Protein AF-0000000085401058 (afdb_homodimer)

pLDDT: mean 74.63, std 26.68, range [17.38, 98.0]

Secondary structure (DSSP, 8-state):
-----------TTS---B---B--BSSS--SPP-EEEEEE--S-TTS-EEPPHHHHHHHHSSS--SEEEEEETTEEEEEEEEEEEE-TT--EEE-TTHHHHHHHTT--TT-EEEEEEEETTEEEEEEE-TTSBB-------------/-----------TTS---B---B--BSSS--SPP-EEEEEE--S-TTS-EEPPHHHHHHHHSSS--SEEEEEETTT---EEEEEEEE-TT--EEE-TTHHHHHHHTT--TT-EEEEEEEETTEEEEEEE-TTSBB-------------

InterPro domains:
  IPR003340 B3 DNA binding domain [PF02362] (49-130)
  IPR003340 B3 DNA binding domain [PS50863] (34-131)
  IPR003340 B3 DNA binding domain [cd10017] (35-129)
  IPR015300 DNA-binding pseudobarrel domain superfamily [G3DSA:2.40.330.10] (33-133)
  IPR015300 DNA-binding pseudobarrel domain superfamily [SSF101936] (47-137)
  IPR050655 Plant B3 domain-containing [PTHR31920] (45-140)

Organism: Lolium multiflorum (NCBI:txid4521)

Sequence (294 aa):
MWSRGPPWPWPPHARRRLRAVVFIVGHGGGGAVQFEFVLVLKGDPRGIQRLPDTFADFVAGDDRPGTMHLWEAACGYYRWIVDVIYDPRGKMYLHIGWEKFARHHRLQAGFVLLFSYFGDRDMSVKVFDKTRCRRNYHGDSAEDDDDMWSRGPPWPWPPHARRRLRAVVFIVGHGGGGAVQFEFVLVLKGDPRGIQRLPDTFADFVAGDDRPGTMHLWEAACGYYRWIVDVIYDPRGKMYLHIGWEKFARHHRLQAGFVLLFSYFGDRDMSVKVFDKTRCRRNYHGDSAEDDDD

Foldseek 3Di:
DPPPDDPPPDDPPPCPVPPQPQLVPVDPLSARQPDKDKDQAADDQLDKGWDDPVVLVVQPPVHRDQWAWEDASQCNPDIWIWGWDADPVSIIITDPRSNVVCVVVVPDHGKMWMWTDRDPRYIYIWIQDNVRDTDNPPPPPPPPPPD/DPPPDDDPPPDPPPCPVPPQPQLVPVDPLSARQPDKDKDAAADDQLDKGWDDPVVLVVQPPVNRDQWAWEAASQPSPDIWIWGWDADPVSIIITDPRSNVVCVVVVDDHGKMWMWTDSDPRYIYIWIQDNVRDTDNPPPPPPPPPPD

Solvent-accessible surface area (backbone atoms only — not comparable to full-atom values): 16250 Å² total; per-residue (Å²): 130,82,76,88,67,74,73,64,76,52,73,80,77,63,68,41,43,69,24,60,38,37,34,32,39,45,54,89,64,43,46,61,75,72,44,44,35,52,47,70,34,72,66,63,49,53,48,78,42,78,52,44,60,69,57,38,59,64,57,28,69,96,61,63,64,59,50,34,38,38,24,39,64,82,48,72,57,50,59,39,65,22,31,35,48,64,47,98,87,60,47,31,27,44,41,61,44,40,37,59,52,25,56,74,64,64,54,46,57,60,20,38,33,39,39,37,30,34,54,93,50,30,30,33,36,44,49,19,40,82,71,27,34,53,62,73,69,62,80,66,61,81,70,68,73,74,117,132,84,76,86,67,75,74,63,75,53,70,81,77,62,66,44,42,70,24,58,39,37,35,30,39,44,54,90,63,43,45,60,73,73,45,46,36,51,47,72,32,84,56,65,49,54,50,75,41,77,51,44,61,70,56,37,61,64,55,28,70,96,61,63,64,58,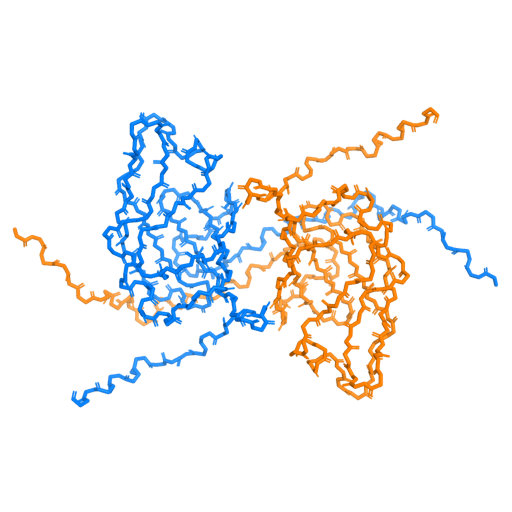52,35,38,39,23,41,63,82,63,61,50,53,56,38,66,22,31,36,49,65,47,97,86,59,47,30,29,43,41,59,44,40,37,59,51,24,57,74,64,63,55,46,57,58,21,38,34,40,40,38,29,33,53,93,48,31,30,33,37,44,46,19,40,82,72,28,34,54,62,74,69,63,79,66,62,81,70,70,74,72,116

Nearest PDB structures (foldseek):
  1yel-assembly1_A  TM=8.376E-01  e=4.084E-06  Arabidopsis thaliana
  4ldx-assembly1_B  TM=7.408E-01  e=4.278E-04  Arabidopsis thaliana
  5z00-assembly1_M  TM=7.282E-01  e=3.569E-04  Arabidopsis thaliana
  6fas-assembly2_B  TM=7.425E-01  e=6.936E-04  Arabidopsis thaliana
  6j9c-assembly1_A  TM=5.861E-01  e=1.811E-02  Arabidopsis thaliana

Structure (mmCIF, N/CA/C/O backbone):
data_AF-0000000085401058-model_v1
#
loop_
_entity.id
_entity.type
_entity.pdbx_description
1 polymer 'TF-B3 domain-containing protein'
#
loop_
_atom_site.group_PDB
_atom_site.id
_atom_site.type_symbol
_atom_site.label_atom_id
_atom_site.label_alt_id
_atom_site.label_comp_id
_atom_site.label_asym_id
_atom_site.label_entity_id
_atom_site.label_seq_id
_atom_site.pdbx_PDB_ins_code
_atom_site.Cartn_x
_atom_site.Cartn_y
_atom_site.Cartn_z
_atom_site.occupancy
_atom_site.B_iso_or_equiv
_atom_site.auth_seq_id
_atom_site.auth_comp_id
_atom_site.auth_asym_id
_atom_site.auth_atom_id
_atom_site.pdbx_PDB_model_num
ATOM 1 N N . MET A 1 1 ? -12.812 -24.922 -26.422 1 17.38 1 MET A N 1
ATOM 2 C CA . MET A 1 1 ? -12.531 -23.594 -26.953 1 17.38 1 MET A CA 1
ATOM 3 C C . MET A 1 1 ? -12.906 -22.516 -25.922 1 17.38 1 MET A C 1
ATOM 5 O O . MET A 1 1 ? -14.078 -22.172 -25.781 1 17.38 1 MET A O 1
ATOM 9 N N . TRP A 1 2 ? -12.516 -22.531 -24.703 1 23.22 2 TRP A N 1
ATOM 10 C CA . TRP A 1 2 ? -13.023 -21.891 -23.5 1 23.22 2 TRP A CA 1
ATOM 11 C C . TRP A 1 2 ? -12.961 -20.375 -23.625 1 23.22 2 TRP A C 1
ATOM 13 O O . TRP A 1 2 ? -11.906 -19.812 -23.922 1 23.22 2 TRP A O 1
ATOM 23 N N . SER A 1 3 ? -14.062 -19.75 -24.234 1 24.42 3 SER A N 1
ATOM 24 C CA . SER A 1 3 ? -14.25 -18.359 -24.594 1 24.42 3 SER A CA 1
ATOM 25 C C . SER A 1 3 ? -13.836 -17.438 -23.453 1 24.42 3 SER A C 1
ATOM 27 O O . SER A 1 3 ? -14.047 -17.766 -22.281 1 24.42 3 SER A O 1
ATOM 29 N N . ARG A 1 4 ? -12.742 -16.734 -23.578 1 34.59 4 ARG A N 1
ATOM 30 C CA . ARG A 1 4 ? -12.023 -15.625 -22.969 1 34.59 4 ARG A CA 1
ATOM 31 C C . ARG A 1 4 ? -12.984 -14.508 -22.578 1 34.59 4 ARG A C 1
ATOM 33 O O . ARG A 1 4 ? -13.25 -13.594 -23.375 1 34.59 4 ARG A O 1
ATOM 40 N N . GLY A 1 5 ? -14.344 -14.742 -22.125 1 29.69 5 GLY A N 1
ATOM 41 C CA . GLY A 1 5 ? -15.594 -14.008 -21.984 1 29.69 5 GLY A CA 1
ATOM 42 C C . GLY A 1 5 ? -15.445 -12.719 -21.203 1 29.69 5 GLY A C 1
ATOM 43 O O . GLY A 1 5 ? -14.414 -12.477 -20.578 1 29.69 5 GLY A O 1
ATOM 44 N N . PRO A 1 6 ? -16.422 -11.664 -21.516 1 34.66 6 PRO A N 1
ATOM 45 C CA . PRO A 1 6 ? -16.656 -10.398 -20.812 1 34.66 6 PRO A CA 1
ATOM 46 C C . PRO A 1 6 ? -16.594 -10.547 -19.297 1 34.66 6 PRO A C 1
ATOM 48 O O . PRO A 1 6 ? -16.766 -11.656 -18.766 1 34.66 6 PRO A O 1
ATOM 51 N N . PRO A 1 7 ? -16.031 -9.461 -18.656 1 39.12 7 PRO A N 1
ATOM 52 C CA . PRO A 1 7 ? -16.047 -9.445 -17.188 1 39.12 7 PRO A CA 1
ATOM 53 C C . PRO A 1 7 ? -17.375 -9.883 -16.594 1 39.12 7 PRO A C 1
ATOM 55 O O . PRO A 1 7 ? -18.438 -9.633 -17.188 1 39.12 7 PRO A O 1
ATOM 58 N N . TRP A 1 8 ? -17.625 -11.07 -16.266 1 35.31 8 TRP A N 1
ATOM 59 C CA . TRP A 1 8 ? -18.859 -11.531 -15.625 1 35.31 8 TRP A CA 1
ATOM 60 C C . TRP A 1 8 ? -19.344 -10.516 -14.586 1 35.31 8 TRP A C 1
ATOM 62 O O . TRP A 1 8 ? -18.625 -10.219 -13.633 1 35.31 8 TRP A O 1
ATOM 72 N N . PRO A 1 9 ? -20.375 -9.688 -15.109 1 40.44 9 PRO A N 1
ATOM 73 C CA . PRO A 1 9 ? -20.953 -8.766 -14.133 1 40.44 9 PRO A CA 1
ATOM 74 C C . PRO A 1 9 ? -21.344 -9.469 -12.836 1 40.44 9 PRO A C 1
ATOM 76 O O . PRO A 1 9 ? -21.922 -10.555 -12.867 1 40.44 9 PRO A O 1
ATOM 79 N N . TRP A 1 10 ? -20.656 -9.461 -11.883 1 36.16 10 TRP A N 1
ATOM 80 C CA . TRP A 1 10 ? -21.141 -9.992 -10.617 1 36.16 10 TRP A CA 1
ATOM 81 C C . TRP A 1 10 ? -22.516 -9.445 -10.289 1 36.16 10 TRP A C 1
ATOM 83 O O . TRP A 1 10 ? -22.844 -8.305 -10.633 1 36.16 10 TRP A O 1
ATOM 93 N N . PRO A 1 11 ? -23.641 -10.297 -10.258 1 34.16 11 PRO A N 1
ATOM 94 C CA . PRO A 1 11 ? -25 -9.828 -9.977 1 34.16 11 PRO A CA 1
ATOM 95 C C . PRO A 1 11 ? -25.031 -8.625 -9.031 1 34.16 11 PRO A C 1
ATOM 97 O O . PRO A 1 11 ? -24.141 -8.492 -8.18 1 34.16 11 PRO A O 1
ATOM 100 N N . PRO A 1 12 ? -25.859 -7.508 -9.508 1 31.64 12 PRO A N 1
ATOM 101 C CA . PRO A 1 12 ? -26.062 -6.262 -8.773 1 31.64 12 PRO A CA 1
ATOM 102 C C . PRO A 1 12 ? -26.234 -6.488 -7.27 1 31.64 12 PRO A C 1
ATOM 104 O O . PRO A 1 12 ? -25.781 -5.664 -6.465 1 31.64 12 PRO A O 1
ATOM 107 N N . HIS A 1 13 ? -27.312 -7.262 -6.875 1 29.17 13 HIS A N 1
ATOM 108 C CA . HIS A 1 13 ? -27.875 -7.273 -5.531 1 29.17 13 HIS A CA 1
ATOM 109 C C . HIS A 1 13 ? -26.859 -7.754 -4.508 1 29.17 13 HIS A C 1
ATOM 111 O O . HIS A 1 13 ? -27.188 -7.98 -3.342 1 29.17 13 HIS A O 1
ATOM 117 N N . ALA A 1 14 ? -25.984 -8.625 -4.941 1 31.14 14 ALA A N 1
ATOM 118 C CA . ALA A 1 14 ? -25.203 -9.031 -3.779 1 31.14 14 ALA A CA 1
ATOM 119 C C . ALA A 1 14 ? -24.5 -7.84 -3.133 1 31.14 14 ALA A C 1
ATOM 121 O O . ALA A 1 14 ? -23.688 -7.168 -3.77 1 31.14 14 ALA A O 1
ATOM 122 N N . ARG A 1 15 ? -25.312 -7.066 -2.496 1 27.59 15 ARG A N 1
ATOM 123 C CA . ARG A 1 15 ? -24.984 -5.957 -1.607 1 27.59 15 ARG A CA 1
ATOM 124 C C . ARG A 1 15 ? -23.609 -6.145 -0.975 1 27.59 15 ARG A C 1
ATOM 126 O O . ARG A 1 15 ? -23.469 -6.871 0.012 1 27.59 15 ARG A O 1
ATOM 133 N N . ARG A 1 16 ? -22.75 -6.488 -1.865 1 29.92 16 ARG A N 1
ATOM 134 C CA . ARG A 1 16 ? -21.359 -6.668 -1.455 1 29.92 16 ARG A CA 1
ATOM 135 C C . ARG A 1 16 ? -20.906 -5.52 -0.561 1 29.92 16 ARG A C 1
ATOM 137 O O . ARG A 1 16 ? -20.75 -4.387 -1.021 1 29.92 16 ARG A O 1
ATOM 144 N N . ARG A 1 17 ? -21.672 -5.523 0.603 1 27.75 17 ARG A N 1
ATOM 145 C CA . ARG A 1 17 ? -21.281 -4.633 1.692 1 27.75 17 ARG A CA 1
ATOM 146 C C . ARG A 1 17 ? -19.781 -4.375 1.687 1 27.75 17 ARG A C 1
ATOM 148 O O . ARG A 1 17 ? -18.984 -5.312 1.587 1 27.75 17 ARG A O 1
ATOM 155 N N . LEU A 1 18 ? -19.531 -3.496 0.818 1 29.81 18 LEU A N 1
ATOM 156 C CA . LEU A 1 18 ? -18.219 -2.885 1.005 1 29.81 18 LEU A CA 1
ATOM 157 C C . LEU A 1 18 ? -17.766 -3.008 2.455 1 29.81 18 LEU A C 1
ATOM 159 O O . LEU A 1 18 ? -18.375 -2.422 3.354 1 29.81 18 LEU A O 1
ATOM 163 N N . ARG A 1 19 ? -17.766 -4.316 2.893 1 28.27 19 ARG A N 1
ATOM 164 C CA . ARG A 1 19 ? -17.312 -4.43 4.277 1 28.27 19 ARG A CA 1
ATOM 165 C C . ARG A 1 19 ? -16.094 -3.553 4.527 1 28.27 19 ARG A C 1
ATOM 167 O O . ARG A 1 19 ? -15.117 -3.598 3.766 1 28.27 19 ARG A O 1
ATOM 174 N N . ALA A 1 20 ? -16.328 -2.289 4.906 1 28.83 20 ALA A N 1
ATOM 175 C CA . ALA A 1 20 ? -15.367 -1.469 5.652 1 28.83 20 ALA A CA 1
ATOM 176 C C . ALA A 1 20 ? -14.367 -2.338 6.41 1 28.83 20 ALA A C 1
ATOM 178 O O . ALA A 1 20 ? -14.758 -3.295 7.086 1 28.83 20 ALA A O 1
ATOM 179 N N . VAL A 1 21 ? -13.375 -2.967 5.734 1 31.94 21 VAL A N 1
ATOM 180 C CA . VAL A 1 21 ? -12.344 -3.488 6.625 1 31.94 21 VAL A CA 1
ATOM 181 C C . VAL A 1 21 ? -12.305 -2.668 7.91 1 31.94 21 VAL A C 1
ATOM 183 O O . VAL A 1 21 ? -11.953 -1.485 7.891 1 31.94 21 VAL A O 1
ATOM 186 N N . VAL A 1 22 ? -13.32 -2.838 8.648 1 30.2 22 VAL A N 1
ATOM 187 C CA . VAL A 1 22 ? -13.234 -2.256 9.984 1 30.2 22 VAL A CA 1
ATOM 188 C C . VAL A 1 22 ? -11.938 -2.701 10.656 1 30.2 22 VAL A C 1
ATOM 190 O O . VAL A 1 22 ? -11.719 -3.898 10.859 1 30.2 22 VAL A O 1
ATOM 193 N N . PHE A 1 23 ? -10.805 -2.189 10.227 1 33.38 23 PHE A N 1
ATOM 194 C CA . PHE A 1 23 ? -9.781 -2.352 11.25 1 33.38 23 PHE A CA 1
ATOM 195 C C . PHE A 1 23 ? -10.383 -2.186 12.641 1 33.38 23 PHE A C 1
ATOM 197 O O . PHE A 1 23 ? -11 -1.162 12.938 1 33.38 23 PHE A O 1
ATOM 204 N N . ILE A 1 24 ? -11.016 -3.264 13.125 1 34.06 24 ILE A N 1
ATOM 205 C CA . ILE A 1 24 ? -11.234 -3.102 14.555 1 34.06 24 ILE A CA 1
ATOM 206 C C . ILE A 1 24 ? -9.922 -2.723 15.242 1 34.06 24 ILE A C 1
ATOM 208 O O . ILE A 1 24 ? -9.062 -3.578 15.461 1 34.06 24 ILE A O 1
ATOM 212 N N . VAL A 1 25 ? -9 -1.946 14.672 1 36.59 25 VAL A N 1
ATOM 213 C CA . VAL A 1 25 ? -8.008 -1.514 15.648 1 36.59 25 VAL A CA 1
ATOM 214 C C . VAL A 1 25 ? -8.695 -1.22 16.984 1 36.59 25 VAL A C 1
ATOM 216 O O . VAL A 1 25 ? -9.695 -0.502 17.031 1 36.59 25 VAL A O 1
ATOM 219 N N . GLY A 1 26 ? -8.719 -2.049 17.859 1 36.38 26 GLY A N 1
ATOM 220 C CA . GLY A 1 26 ? -9.109 -1.555 19.172 1 36.38 26 GLY A CA 1
ATOM 221 C C . GLY A 1 26 ? -9.047 -0.043 19.281 1 36.38 26 GLY A C 1
ATOM 222 O O . GLY A 1 26 ? -9.68 0.549 20.156 1 36.38 26 GLY A O 1
ATOM 223 N N . HIS A 1 27 ? -7.832 0.583 19.031 1 35.91 27 HIS A N 1
ATOM 224 C CA . HIS A 1 27 ? -7.832 2.006 19.344 1 35.91 27 HIS A CA 1
ATOM 225 C C . HIS A 1 27 ? -8.797 2.773 18.453 1 35.91 27 HIS A C 1
ATOM 227 O O . HIS A 1 27 ? -9.195 2.279 17.391 1 35.91 27 HIS A O 1
ATOM 233 N N . GLY A 1 28 ? -9.25 3.969 18.875 1 41.72 28 GLY A N 1
ATOM 234 C CA . GLY A 1 28 ? -10.047 5.051 18.312 1 41.72 28 GLY A CA 1
ATOM 235 C C . GLY A 1 28 ? -9.961 5.133 16.797 1 41.72 28 GLY A C 1
ATOM 236 O O . GLY A 1 28 ? -10.602 5.984 16.188 1 41.72 28 GLY A O 1
ATOM 237 N N . GLY A 1 29 ? -8.906 4.598 16.234 1 46.5 29 GLY A N 1
ATOM 238 C CA . GLY A 1 29 ? -8.828 4.871 14.805 1 46.5 29 GLY A CA 1
ATOM 239 C C . GLY A 1 29 ? -9.75 3.992 13.977 1 46.5 29 GLY A C 1
ATOM 240 O O . GLY A 1 29 ? -9.469 3.711 12.805 1 46.5 29 GLY A O 1
ATOM 241 N N . GLY A 1 30 ? -10.68 3.264 14.594 1 48.88 30 GLY A N 1
ATOM 242 C CA . GLY A 1 30 ? -11.648 2.35 14.023 1 48.88 30 GLY A CA 1
ATOM 243 C C . GLY A 1 30 ? -12.5 2.984 12.938 1 48.88 30 GLY A C 1
ATOM 244 O O . GLY A 1 30 ? -13.531 2.438 12.547 1 48.88 30 GLY A O 1
ATOM 245 N N . GLY A 1 31 ? -12.133 4.195 12.75 1 60.97 31 GLY A N 1
ATOM 246 C CA . GLY A 1 31 ? -13.047 4.762 11.766 1 60.97 31 GLY A CA 1
ATOM 247 C C . GLY A 1 31 ? -12.703 4.375 10.336 1 60.97 31 GLY A C 1
ATOM 248 O O . GLY A 1 31 ? -11.734 3.646 10.102 1 60.97 31 GLY A O 1
ATOM 249 N N . ALA A 1 32 ? -13.547 4.414 9.516 1 75.88 32 ALA A N 1
ATOM 250 C CA . ALA A 1 32 ? -13.391 4.223 8.078 1 75.88 32 ALA A CA 1
ATOM 251 C C . ALA A 1 32 ? -12.195 5.023 7.551 1 75.88 32 ALA A C 1
ATOM 253 O O . ALA A 1 32 ? -11.953 6.145 7.996 1 75.88 32 ALA A O 1
ATOM 254 N N . VAL A 1 33 ? -11.398 4.293 6.801 1 86.19 33 VAL A N 1
ATOM 255 C CA . VAL A 1 33 ? -10.297 4.977 6.133 1 86.19 33 VAL A CA 1
ATOM 256 C C . VAL A 1 33 ? -10.836 6.117 5.277 1 86.19 33 VAL A C 1
ATOM 258 O O . VAL A 1 33 ? -11.727 5.91 4.445 1 86.19 33 VAL A O 1
ATOM 261 N N . GLN A 1 34 ? -10.383 7.293 5.527 1 90.12 34 GLN A N 1
ATOM 262 C CA . GLN A 1 34 ? -10.859 8.461 4.789 1 90.12 34 GLN A CA 1
ATOM 263 C C . GLN A 1 34 ? -9.93 8.781 3.617 1 90.12 34 GLN A C 1
ATOM 265 O O . GLN A 1 34 ? -10.359 9.391 2.633 1 90.12 34 GLN A O 1
ATOM 270 N N . PHE A 1 35 ? -8.703 8.398 3.723 1 92.25 35 PHE A N 1
ATOM 271 C CA . PHE A 1 35 ? -7.719 8.711 2.689 1 92.25 35 PHE A CA 1
ATOM 272 C C . PHE A 1 35 ? -6.547 7.734 2.75 1 92.25 35 PHE A C 1
ATOM 274 O O . PHE A 1 35 ? -6.133 7.32 3.834 1 92.25 35 PHE A O 1
ATOM 281 N N . GLU A 1 36 ? -5.992 7.332 1.61 1 95.94 36 GLU A N 1
ATOM 282 C CA . GLU A 1 36 ? -4.832 6.445 1.555 1 95.94 36 GLU A CA 1
ATOM 283 C C . GLU A 1 36 ? -3.809 6.938 0.538 1 95.94 36 GLU A C 1
ATOM 285 O O . GLU A 1 36 ? -4.172 7.398 -0.546 1 95.94 36 GLU A O 1
ATOM 290 N N . PHE A 1 37 ? -2.58 6.855 0.93 1 97.31 37 PHE A N 1
ATOM 291 C CA . PHE A 1 37 ? -1.491 7.184 0.017 1 97.31 37 PHE A CA 1
ATOM 292 C C . PHE A 1 37 ? -0.246 6.371 0.342 1 97.31 37 PHE A C 1
ATOM 294 O O . PHE A 1 37 ? -0.161 5.754 1.406 1 97.31 37 PHE A O 1
ATOM 301 N N . VAL A 1 38 ? 0.655 6.355 -0.592 1 98 38 VAL A N 1
ATOM 302 C CA . VAL A 1 38 ? 1.902 5.629 -0.382 1 98 38 VAL A CA 1
ATOM 303 C C . VAL A 1 38 ? 3.08 6.598 -0.429 1 98 38 VAL A C 1
ATOM 305 O O . VAL A 1 38 ? 3.012 7.637 -1.089 1 98 38 VAL A O 1
ATOM 308 N N . LEU A 1 39 ? 4.027 6.328 0.337 1 97.12 39 LEU A N 1
ATOM 309 C CA . LEU A 1 39 ? 5.328 6.988 0.299 1 97.12 39 LEU A CA 1
ATOM 310 C C . LEU A 1 39 ? 6.43 5.992 -0.036 1 97.12 39 LEU A C 1
ATOM 312 O O . LEU A 1 39 ? 6.555 4.953 0.618 1 97.12 39 LEU A O 1
ATOM 316 N N . VAL A 1 40 ? 7.121 6.223 -1.098 1 95.56 40 VAL A N 1
ATOM 317 C CA . VAL A 1 40 ? 8.32 5.457 -1.409 1 95.56 40 VAL A CA 1
ATOM 318 C C . VAL A 1 40 ? 9.547 6.172 -0.844 1 95.56 40 VAL A C 1
ATOM 320 O O . VAL A 1 40 ? 9.867 7.289 -1.25 1 95.56 40 VAL A O 1
ATOM 323 N N . LEU A 1 41 ? 10.164 5.629 0.06 1 96.06 41 LEU A N 1
ATOM 324 C CA . LEU A 1 41 ? 11.305 6.254 0.716 1 96.06 41 LEU A CA 1
ATOM 325 C C . LEU A 1 41 ? 12.523 6.262 -0.201 1 96.06 41 LEU A C 1
ATOM 327 O O . LEU A 1 41 ? 13.07 5.203 -0.523 1 96.06 41 LEU A O 1
ATOM 331 N N . LYS A 1 42 ? 12.656 7.586 -0.567 1 90.25 42 LYS A N 1
ATOM 332 C CA . LYS A 1 42 ? 13.836 7.824 -1.396 1 90.25 42 LYS A CA 1
ATOM 333 C C . LYS A 1 42 ? 14.914 8.57 -0.619 1 90.25 42 LYS A C 1
ATOM 335 O O . LYS A 1 42 ? 14.625 9.523 0.105 1 90.25 42 LYS A O 1
ATOM 340 N N . GLY A 1 43 ? 16.078 8 -0.403 1 92.12 43 GLY A N 1
ATOM 341 C CA . GLY A 1 43 ? 17.156 8.664 0.319 1 92.12 43 GLY A CA 1
ATOM 342 C C . GLY A 1 43 ? 17.25 8.234 1.771 1 92.12 43 GLY A C 1
ATOM 343 O O . GLY A 1 43 ? 17.297 7.043 2.068 1 92.12 43 GLY A O 1
ATOM 344 N N . ASP A 1 44 ? 17.266 9.391 2.654 1 94.56 44 ASP A N 1
ATOM 345 C CA . ASP A 1 44 ? 17.375 9.109 4.082 1 94.56 44 ASP A CA 1
ATOM 346 C C . ASP A 1 44 ? 16 8.859 4.699 1 94.56 44 ASP A C 1
ATOM 348 O O . ASP A 1 44 ? 15.195 9.781 4.832 1 94.56 44 ASP A O 1
ATOM 352 N N . PRO A 1 45 ? 15.68 7.656 5.164 1 95.56 45 PRO A N 1
ATOM 353 C CA . PRO A 1 45 ? 14.367 7.316 5.715 1 95.56 45 PRO A CA 1
ATOM 354 C C . PRO A 1 45 ? 14.055 8.07 7.008 1 95.56 45 PRO A C 1
ATOM 356 O O . PRO A 1 45 ? 12.891 8.148 7.418 1 95.56 45 PRO A O 1
ATOM 359 N N . ARG A 1 46 ? 15.023 8.57 7.664 1 94.81 46 ARG A N 1
ATOM 360 C CA . ARG A 1 46 ? 14.836 9.25 8.938 1 94.81 46 ARG A CA 1
ATOM 361 C C . ARG A 1 46 ? 14.734 10.758 8.75 1 94.81 46 ARG A C 1
ATOM 363 O O . ARG A 1 46 ? 14.438 11.492 9.688 1 94.81 46 ARG A O 1
ATOM 370 N N . GLY A 1 47 ? 14.969 11.148 7.523 1 93.75 47 GLY A N 1
ATOM 371 C CA . GLY A 1 47 ? 14.914 12.562 7.203 1 93.75 47 GLY A CA 1
ATOM 372 C C . GLY A 1 47 ? 13.5 13.055 6.922 1 93.75 47 GLY A C 1
ATOM 373 O O . GLY A 1 47 ? 12.531 12.328 7.156 1 93.75 47 GLY A O 1
ATOM 374 N N . ILE A 1 48 ? 13.438 14.305 6.477 1 90.69 48 ILE A N 1
ATOM 375 C CA . ILE A 1 48 ? 12.172 14.945 6.164 1 90.69 48 ILE A CA 1
ATOM 376 C C . ILE A 1 48 ? 11.5 14.234 4.996 1 90.69 48 ILE A C 1
ATOM 378 O O . ILE A 1 48 ? 12.133 13.992 3.961 1 90.69 48 ILE A O 1
ATOM 382 N N . GLN A 1 49 ? 10.266 13.844 5.188 1 96.56 49 GLN A N 1
ATOM 383 C CA . GLN A 1 49 ? 9.508 13.172 4.141 1 96.56 49 GLN A CA 1
ATOM 384 C C . GLN A 1 49 ? 8.352 14.047 3.658 1 96.56 49 GLN A C 1
ATOM 386 O O . GLN A 1 49 ? 7.523 14.484 4.457 1 96.56 49 GLN A O 1
ATOM 391 N N . ARG A 1 50 ? 8.289 14.273 2.365 1 96.12 50 ARG A N 1
ATOM 392 C CA . ARG A 1 50 ? 7.184 15.023 1.776 1 96.12 50 ARG A CA 1
ATOM 393 C C . ARG A 1 50 ? 5.953 14.141 1.59 1 96.12 50 ARG A C 1
ATOM 395 O O . ARG A 1 50 ? 6.066 13.008 1.11 1 96.12 50 ARG A O 1
ATOM 402 N N . LEU A 1 51 ? 4.809 14.648 2.031 1 97.12 51 LEU A N 1
ATOM 403 C CA . LEU A 1 51 ? 3.553 13.938 1.822 1 97.12 51 LEU A CA 1
ATOM 404 C C . LEU A 1 51 ? 2.879 14.398 0.531 1 97.12 51 LEU A C 1
ATOM 406 O O . LEU A 1 51 ? 3.225 15.445 -0.017 1 97.12 51 LEU A O 1
ATOM 410 N N . PRO A 1 52 ? 1.998 13.633 -0.032 1 97 52 PRO A N 1
ATOM 411 C CA . PRO A 1 52 ? 1.334 14.016 -1.28 1 97 52 PRO A CA 1
ATOM 412 C C . PRO A 1 52 ? 0.549 15.32 -1.155 1 97 52 PRO A C 1
ATOM 414 O O . PRO A 1 52 ? -0.082 15.57 -0.125 1 97 52 PRO A O 1
ATOM 417 N N . ASP A 1 53 ? 0.496 16.047 -2.236 1 95.81 53 ASP A N 1
ATOM 418 C CA . ASP A 1 53 ? -0.225 17.312 -2.248 1 95.81 53 ASP A CA 1
ATOM 419 C C . ASP A 1 53 ? -1.722 17.094 -2.041 1 95.81 53 ASP A C 1
ATOM 421 O O . ASP A 1 53 ? -2.377 17.875 -1.345 1 95.81 53 ASP A O 1
ATOM 425 N N . THR A 1 54 ? -2.232 16.094 -2.668 1 93.62 54 THR A N 1
ATOM 426 C CA . THR A 1 54 ? -3.66 15.812 -2.566 1 93.62 54 THR A CA 1
ATOM 427 C C . THR A 1 54 ? -4.055 15.539 -1.118 1 93.62 54 THR A C 1
ATOM 429 O O . THR A 1 54 ? -5.141 15.93 -0.683 1 93.62 54 THR A O 1
ATOM 432 N N . PHE A 1 55 ? -3.219 14.852 -0.406 1 94.75 55 PHE A N 1
ATOM 433 C CA . PHE A 1 55 ? -3.494 14.602 1.005 1 94.75 55 PHE A CA 1
ATOM 434 C C . PHE A 1 55 ? -3.396 15.898 1.81 1 94.75 55 PHE A C 1
ATOM 436 O O . PHE A 1 55 ? -4.234 16.156 2.674 1 94.75 55 PHE A O 1
ATOM 443 N N . ALA A 1 56 ? -2.336 16.625 1.515 1 94.94 56 ALA A N 1
ATOM 444 C CA . ALA A 1 56 ? -2.182 17.906 2.184 1 94.94 56 ALA A CA 1
ATOM 445 C C . ALA A 1 56 ? -3.424 18.781 1.999 1 94.94 56 ALA A C 1
ATOM 447 O O . ALA A 1 56 ? -3.9 19.406 2.949 1 94.94 56 ALA A O 1
ATOM 448 N N . ASP A 1 57 ? -3.953 18.797 0.783 1 92.38 57 ASP A N 1
ATOM 449 C CA . ASP A 1 57 ? -5.164 19.562 0.493 1 92.38 57 ASP A CA 1
ATOM 450 C C . ASP A 1 57 ? -6.363 19 1.254 1 92.38 57 ASP A C 1
ATOM 452 O O . ASP A 1 57 ? -7.207 19.75 1.74 1 92.38 57 ASP A O 1
ATOM 456 N N . PHE A 1 58 ? -6.395 17.734 1.334 1 91.56 58 PHE A N 1
ATOM 457 C CA . PHE A 1 58 ? -7.512 17.031 1.963 1 91.56 58 PHE A CA 1
ATOM 458 C C . PHE A 1 58 ? -7.613 17.391 3.439 1 91.56 58 PHE A C 1
ATOM 460 O O . PHE A 1 58 ? -8.711 17.625 3.953 1 91.56 58 PHE A O 1
ATOM 467 N N . VAL A 1 59 ? -6.516 17.484 4.137 1 92.38 59 VAL A N 1
ATOM 468 C CA . VAL A 1 59 ? -6.543 17.672 5.582 1 92.38 59 VAL A CA 1
ATOM 469 C C . VAL A 1 59 ? -6.492 19.156 5.922 1 92.38 59 VAL A C 1
ATOM 471 O O . VAL A 1 59 ? -6.68 19.547 7.078 1 92.38 59 VAL A O 1
ATOM 474 N N . ALA A 1 60 ? -6.062 20.031 5.008 1 83.81 60 ALA A N 1
ATOM 475 C CA . ALA A 1 60 ? -5.898 21.469 5.262 1 83.81 60 ALA A CA 1
ATOM 476 C C . ALA A 1 60 ? -7.223 22.094 5.672 1 83.81 60 ALA A C 1
ATOM 478 O O . ALA A 1 60 ? -7.246 23.031 6.488 1 83.81 60 ALA A O 1
ATOM 479 N N . GLY A 1 61 ? -8.414 21.438 5.398 1 71.19 61 GLY A N 1
ATOM 480 C CA . GLY A 1 61 ? -9.672 22.094 5.734 1 71.19 61 GLY A CA 1
ATOM 481 C C . GLY A 1 61 ? -9.484 23.5 6.25 1 71.19 61 GLY A C 1
ATOM 482 O O . GLY A 1 61 ? -8.711 24.281 5.676 1 71.19 61 GLY A O 1
ATOM 483 N N . ASP A 1 62 ? -10.195 23.922 7.23 1 67.75 62 ASP A N 1
ATOM 484 C CA . ASP A 1 62 ? -10.141 25.266 7.809 1 67.75 62 ASP A CA 1
ATOM 485 C C . ASP A 1 62 ? -8.914 25.422 8.703 1 67.75 62 ASP A C 1
ATOM 487 O O . ASP A 1 62 ? -8.391 26.531 8.859 1 67.75 62 ASP A O 1
ATOM 491 N N . ASP A 1 63 ? -8.383 24.312 9.25 1 80 63 ASP A N 1
ATOM 492 C CA . ASP A 1 63 ? -7.227 24.375 10.141 1 80 63 ASP A CA 1
ATOM 493 C C . ASP A 1 63 ? -6.234 23.25 9.828 1 80 63 ASP A C 1
ATOM 495 O O . ASP A 1 63 ? -6.473 22.094 10.164 1 80 63 ASP A O 1
ATOM 499 N N . ARG A 1 64 ? -5.105 23.703 9.227 1 86.25 64 ARG A N 1
ATOM 500 C CA . ARG A 1 64 ? -4.043 22.75 8.93 1 86.25 64 ARG A CA 1
ATOM 501 C C . ARG A 1 64 ? -3.527 22.094 10.195 1 86.25 64 ARG A C 1
ATOM 503 O O . ARG A 1 64 ? -3.238 22.766 11.188 1 86.25 64 ARG A O 1
ATOM 510 N N . PRO A 1 65 ? -3.475 20.797 10.133 1 91.06 65 PRO A N 1
ATOM 511 C CA . PRO A 1 65 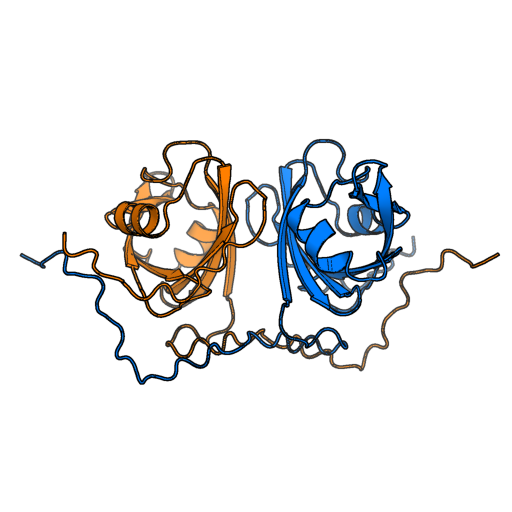? -2.945 20.141 11.328 1 91.06 65 PRO A CA 1
ATOM 512 C C . PRO A 1 65 ? -1.459 20.422 11.539 1 91.06 65 PRO A C 1
ATOM 514 O O . PRO A 1 65 ? -0.703 20.547 10.578 1 91.06 65 PRO A O 1
ATOM 517 N N . GLY A 1 66 ? -1.025 20.516 12.852 1 93.38 66 GLY A N 1
ATOM 518 C CA . GLY A 1 66 ? 0.374 20.688 13.211 1 93.38 66 GLY A CA 1
ATOM 519 C C . GLY A 1 66 ? 1.052 19.391 13.609 1 93.38 66 GLY A C 1
ATOM 520 O O . GLY A 1 66 ? 2.273 19.344 13.773 1 93.38 66 GLY A O 1
ATOM 521 N N . THR A 1 67 ? 0.21 18.422 13.859 1 94.5 67 THR A N 1
ATOM 522 C CA . THR A 1 67 ? 0.729 17.109 14.258 1 94.5 67 THR A CA 1
ATOM 523 C C . THR A 1 67 ? -0.11 15.992 13.656 1 94.5 67 THR A C 1
ATOM 525 O O . THR A 1 67 ? -1.27 16.203 13.297 1 94.5 67 THR A O 1
ATOM 528 N N . MET A 1 68 ? 0.513 14.875 13.477 1 93.44 68 MET A N 1
ATOM 529 C CA . MET A 1 68 ? -0.143 13.617 13.117 1 93.44 68 MET A CA 1
ATOM 530 C C . MET A 1 68 ? 0.223 12.516 14.109 1 93.44 68 MET A C 1
ATOM 532 O O . MET A 1 68 ? 1.343 12.484 14.625 1 93.44 68 MET A O 1
ATOM 536 N N . HIS A 1 69 ? -0.754 11.68 14.32 1 91.81 69 HIS A N 1
ATOM 537 C CA . HIS A 1 69 ? -0.531 10.461 15.102 1 91.81 69 HIS A CA 1
ATOM 538 C C . HIS A 1 69 ? -0.36 9.25 14.195 1 91.81 69 HIS A C 1
ATOM 540 O O . HIS A 1 69 ? -1.264 8.914 13.422 1 91.81 69 HIS A O 1
ATOM 546 N N . LEU A 1 70 ? 0.848 8.641 14.32 1 91.94 70 LEU A N 1
ATOM 547 C CA . LEU A 1 70 ? 1.122 7.465 13.492 1 91.94 70 LEU A CA 1
ATOM 548 C C . LEU A 1 70 ? 1.114 6.195 14.336 1 91.94 70 LEU A C 1
ATOM 550 O O . LEU A 1 70 ? 1.593 6.195 15.477 1 91.94 70 LEU A O 1
ATOM 554 N N . TRP A 1 71 ? 0.555 5.164 13.758 1 85.56 71 TRP A N 1
ATOM 555 C CA . TRP A 1 71 ? 0.686 3.857 14.398 1 85.56 71 TRP A CA 1
ATOM 556 C C . TRP A 1 71 ? 0.832 2.754 13.352 1 85.56 71 TRP A C 1
ATOM 558 O O . TRP A 1 71 ? 0.411 2.916 12.203 1 85.56 71 TRP A O 1
ATOM 568 N N . GLU A 1 72 ? 1.58 1.761 13.742 1 82.31 72 GLU A N 1
ATOM 569 C CA . GLU A 1 72 ? 1.792 0.64 12.836 1 82.31 72 GLU A CA 1
ATOM 570 C C . GLU A 1 72 ? 0.536 -0.217 12.711 1 82.31 72 GLU A C 1
ATOM 572 O O . GLU A 1 72 ? -0.035 -0.64 13.719 1 82.31 72 GLU A O 1
ATOM 577 N N . ALA A 1 73 ? 0.197 -0.506 11.523 1 76.12 73 ALA A N 1
ATOM 578 C CA . ALA A 1 73 ? -1.066 -1.178 11.234 1 76.12 73 ALA A CA 1
ATOM 579 C C . ALA A 1 73 ? -1.111 -2.562 11.875 1 76.12 73 ALA A C 1
ATOM 581 O O . ALA A 1 73 ? -2.188 -3.061 12.211 1 76.12 73 ALA A O 1
ATOM 582 N N . ALA A 1 74 ? 0.106 -3.137 12.008 1 65.69 74 ALA A N 1
ATOM 583 C CA . ALA A 1 74 ? 0.112 -4.492 12.555 1 65.69 74 ALA A CA 1
ATOM 584 C C . ALA A 1 74 ? 0.063 -4.469 14.078 1 65.69 74 ALA A C 1
ATOM 586 O O . ALA A 1 74 ? -0.359 -5.441 14.711 1 65.69 74 ALA A O 1
ATOM 587 N N . CYS A 1 75 ? 0.654 -3.412 14.648 1 62.44 75 CYS A N 1
ATOM 588 C CA . CYS A 1 75 ? 0.758 -3.359 16.109 1 62.44 75 CYS A CA 1
ATOM 589 C C . CYS A 1 75 ? 0.189 -2.053 16.641 1 62.44 75 CYS A C 1
ATOM 591 O O . CYS A 1 75 ? 0.634 -0.971 16.266 1 62.44 75 CYS A O 1
ATOM 593 N N . GLY A 1 76 ? -1.021 -1.884 16.594 1 58.19 76 GLY A N 1
ATOM 594 C CA . GLY A 1 76 ? -1.717 -0.673 17 1 58.19 76 GLY A CA 1
ATOM 595 C C . GLY A 1 76 ? -1.321 -0.192 18.375 1 58.19 76 GLY A C 1
ATOM 596 O O . GLY A 1 76 ? -1.844 0.813 18.875 1 58.19 76 GLY A O 1
ATOM 597 N N . TYR A 1 77 ? -0.314 -0.808 18.875 1 59.75 77 TYR A N 1
ATOM 598 C CA . TYR A 1 77 ? -0.047 -0.479 20.266 1 59.75 77 TYR A CA 1
ATOM 599 C C . TYR A 1 77 ? 0.738 0.822 20.391 1 59.75 77 TYR A C 1
ATOM 601 O O . TYR A 1 77 ? 0.466 1.646 21.266 1 59.75 77 TYR A O 1
ATOM 609 N N . TYR A 1 78 ? 1.649 1.024 19.5 1 73.69 78 TYR A N 1
ATOM 610 C CA . TYR A 1 78 ? 2.502 2.207 19.562 1 73.69 78 TYR A CA 1
ATOM 611 C C . TYR A 1 78 ? 1.978 3.311 18.656 1 73.69 78 TYR A C 1
ATOM 613 O O . TYR A 1 78 ? 1.525 3.043 17.547 1 73.69 78 TYR A O 1
ATOM 621 N N . ARG A 1 79 ? 1.943 4.457 19.312 1 83.56 79 ARG A N 1
ATOM 622 C CA . ARG A 1 79 ? 1.595 5.656 18.547 1 83.56 79 ARG A CA 1
ATOM 623 C C . ARG A 1 79 ? 2.715 6.688 18.609 1 83.56 79 ARG A C 1
ATOM 625 O O . ARG A 1 79 ? 3.318 6.895 19.672 1 83.56 79 ARG A O 1
ATOM 632 N N . TRP A 1 80 ? 2.98 7.176 17.531 1 90.38 80 TRP A N 1
ATOM 633 C CA . TRP A 1 80 ? 3.994 8.219 17.422 1 90.38 80 TRP A CA 1
ATOM 634 C C . TRP A 1 80 ? 3.361 9.562 17.062 1 90.38 80 TRP A C 1
ATOM 636 O O . TRP A 1 80 ? 2.541 9.641 16.141 1 90.38 80 TRP A O 1
ATOM 646 N N . ILE A 1 81 ? 3.682 10.555 17.844 1 92.19 81 ILE A N 1
ATOM 647 C CA . ILE A 1 81 ? 3.277 11.914 17.484 1 92.19 81 ILE A CA 1
ATOM 648 C C . ILE A 1 81 ? 4.328 12.539 16.578 1 92.19 81 ILE A C 1
ATOM 650 O O . ILE A 1 81 ? 5.496 12.664 16.953 1 92.19 81 ILE A O 1
ATOM 654 N N . VAL A 1 82 ? 3.922 12.891 15.438 1 96.12 82 VAL A N 1
ATOM 655 C CA . VAL A 1 82 ? 4.824 13.477 14.445 1 96.12 82 VAL A CA 1
ATOM 656 C C . VAL A 1 82 ? 4.355 14.875 14.078 1 96.12 82 VAL A C 1
ATOM 658 O O . VAL A 1 82 ? 3.203 15.07 13.688 1 96.12 82 VAL A O 1
ATOM 661 N N . ASP A 1 83 ? 5.242 15.789 14.25 1 95.5 83 ASP A N 1
ATOM 662 C CA . ASP A 1 83 ? 4.926 17.141 13.773 1 95.5 83 ASP A CA 1
ATOM 663 C C . ASP A 1 83 ? 4.898 17.188 12.25 1 95.5 83 ASP A C 1
ATOM 665 O O . ASP A 1 83 ? 5.715 16.547 11.586 1 95.5 83 ASP A O 1
ATOM 669 N N . VAL A 1 84 ? 3.949 17.922 11.734 1 95.81 84 VAL A N 1
ATOM 670 C CA . VAL A 1 84 ? 3.891 18.172 10.297 1 95.81 84 VAL A CA 1
ATOM 671 C C . VAL A 1 84 ? 4.043 19.672 10.023 1 95.81 84 VAL A C 1
ATOM 673 O O . VAL A 1 84 ? 3.494 20.5 10.758 1 95.81 84 VAL A O 1
ATOM 676 N N . ILE A 1 85 ? 4.809 19.969 9.094 1 95.19 85 ILE A N 1
ATOM 677 C CA . ILE A 1 85 ? 5.027 21.375 8.727 1 95.19 85 ILE A CA 1
ATOM 678 C C . ILE A 1 85 ? 4.66 21.578 7.262 1 95.19 85 ILE A C 1
ATOM 680 O O . ILE A 1 85 ? 4.57 20.625 6.492 1 95.19 85 ILE A O 1
ATOM 684 N N . TYR A 1 86 ? 4.441 22.812 6.953 1 94.06 86 TYR A N 1
ATOM 685 C CA . TYR A 1 86 ? 4.094 23.203 5.594 1 94.06 86 TYR A CA 1
ATOM 686 C C . TYR A 1 86 ? 5.09 24.234 5.055 1 94.06 86 TYR A C 1
ATOM 688 O O . TYR A 1 86 ? 5.527 25.125 5.781 1 94.06 86 TYR A O 1
ATOM 696 N N . ASP A 1 87 ? 5.457 24 3.865 1 93.81 87 ASP A N 1
ATOM 697 C CA . ASP A 1 87 ? 6.285 25.047 3.27 1 93.81 87 ASP A CA 1
ATOM 698 C C . ASP A 1 87 ? 5.43 26.172 2.701 1 93.81 87 ASP A C 1
ATOM 700 O O . ASP A 1 87 ? 4.199 26.109 2.75 1 93.81 87 ASP A O 1
ATOM 704 N N . PRO A 1 88 ? 6.039 27.203 2.248 1 93.81 88 PRO A N 1
ATOM 705 C CA . PRO A 1 88 ? 5.277 28.359 1.776 1 93.81 88 PRO A CA 1
ATOM 706 C C . PRO A 1 88 ? 4.324 28.016 0.633 1 93.81 88 PRO A C 1
ATOM 708 O O . PRO A 1 88 ? 3.348 28.734 0.401 1 93.81 88 PRO A O 1
ATOM 711 N N . ARG A 1 89 ? 4.609 26.969 -0.1 1 92.69 89 ARG A N 1
ATOM 712 C CA . ARG A 1 89 ? 3.77 26.578 -1.225 1 92.69 89 ARG A CA 1
ATOM 713 C C . ARG A 1 89 ? 2.668 25.625 -0.776 1 92.69 89 ARG A C 1
ATOM 715 O O . ARG A 1 89 ? 1.904 25.109 -1.601 1 92.69 89 ARG A O 1
ATOM 722 N N . GLY A 1 90 ? 2.646 25.328 0.493 1 90.5 90 GLY A N 1
ATOM 723 C CA . GLY A 1 90 ? 1.571 24.516 1.032 1 90.5 90 GLY A CA 1
ATOM 724 C C . GLY A 1 90 ? 1.889 23.031 1.024 1 90.5 90 GLY A C 1
ATOM 725 O O . GLY A 1 90 ? 1.02 22.203 1.304 1 90.5 90 GLY A O 1
ATOM 726 N N . LYS A 1 91 ? 3.15 22.75 0.703 1 94.81 91 LYS A N 1
ATOM 727 C CA . LYS A 1 91 ? 3.545 21.344 0.714 1 94.81 91 LYS A CA 1
ATOM 728 C C . LYS A 1 91 ? 3.76 20.844 2.141 1 94.81 91 LYS A C 1
ATOM 730 O O . LYS A 1 91 ? 4.316 21.547 2.977 1 94.81 91 LYS A O 1
ATOM 735 N N . MET A 1 92 ? 3.314 19.625 2.369 1 96.25 92 MET A N 1
ATOM 736 C CA . MET A 1 92 ? 3.293 19.062 3.715 1 96.25 92 MET A CA 1
ATOM 737 C C . MET A 1 92 ? 4.453 18.094 3.916 1 96.25 92 MET A C 1
ATOM 739 O O . MET A 1 92 ? 4.754 17.281 3.037 1 96.25 92 MET A O 1
ATOM 743 N N . TYR A 1 93 ? 5.117 18.141 5.098 1 96.81 93 TYR A N 1
ATOM 744 C CA . TYR A 1 93 ? 6.273 17.297 5.402 1 96.81 93 TYR A CA 1
ATOM 745 C C . TYR A 1 93 ? 6.164 16.703 6.801 1 96.81 93 TYR A C 1
ATOM 747 O O . TYR A 1 93 ? 5.715 17.375 7.734 1 96.81 93 TYR A O 1
ATOM 755 N N . LEU A 1 94 ? 6.562 15.43 6.875 1 96.81 94 LEU A N 1
ATOM 756 C CA . LEU A 1 94 ? 6.801 14.867 8.203 1 96.81 94 LEU A CA 1
ATOM 757 C C . LEU A 1 94 ? 8.078 15.445 8.812 1 96.81 94 LEU A C 1
ATOM 759 O O . LEU A 1 94 ? 9.109 15.523 8.141 1 96.81 94 LEU A O 1
ATOM 763 N N . HIS A 1 95 ? 8.008 15.836 10.016 1 94.62 95 HIS A N 1
ATOM 764 C CA . HIS A 1 95 ? 9.117 16.531 10.672 1 94.62 95 HIS A CA 1
ATOM 765 C C . HIS A 1 95 ? 9.445 15.883 12.016 1 94.62 95 HIS A C 1
ATOM 767 O O . HIS A 1 95 ? 9.773 14.695 12.078 1 94.62 95 HIS A O 1
ATOM 773 N N . ILE A 1 96 ? 9.383 16.656 13.102 1 92.5 96 ILE A N 1
ATOM 774 C CA . ILE A 1 96 ? 9.789 16.156 14.414 1 92.5 96 ILE A CA 1
ATOM 775 C C . ILE A 1 96 ? 8.93 14.961 14.797 1 92.5 96 ILE A C 1
ATOM 777 O O . ILE A 1 96 ? 7.703 15.008 14.695 1 92.5 96 ILE A O 1
ATOM 781 N N . GLY A 1 97 ? 9.578 13.883 15.258 1 94.88 97 GLY A N 1
ATOM 782 C CA . GLY A 1 97 ? 8.875 12.664 15.648 1 94.88 97 GLY A CA 1
ATOM 783 C C . GLY A 1 97 ? 8.977 11.562 14.609 1 94.88 97 GLY A C 1
ATOM 784 O O . GLY A 1 97 ? 8.906 10.383 14.945 1 94.88 97 GLY A O 1
ATOM 785 N N . TRP A 1 98 ? 9.141 11.938 13.383 1 95.94 98 TRP A N 1
ATOM 786 C CA . TRP A 1 98 ? 9.258 10.961 12.305 1 95.94 98 TRP A CA 1
ATOM 787 C C . TRP A 1 98 ? 10.508 10.109 12.484 1 95.94 98 TRP A C 1
ATOM 789 O O . TRP A 1 98 ? 10.469 8.891 12.266 1 95.94 98 TRP A O 1
ATOM 799 N N . GLU A 1 99 ? 11.508 10.75 12.891 1 96 99 GLU A N 1
ATOM 800 C CA . GLU A 1 99 ? 12.758 10.016 13.047 1 96 99 GLU A CA 1
ATOM 801 C C . GLU A 1 99 ? 12.594 8.859 14.031 1 96 99 GLU A C 1
ATOM 803 O O . GLU A 1 99 ? 13.141 7.777 13.828 1 96 99 GLU A O 1
ATOM 808 N N . LYS A 1 100 ? 11.875 9.07 15.102 1 92.19 100 LYS A N 1
ATOM 809 C CA . LYS A 1 100 ? 11.633 8.023 16.094 1 92.19 100 LYS A CA 1
ATOM 810 C C . LYS A 1 100 ? 10.836 6.875 15.484 1 92.19 100 LYS A C 1
ATOM 812 O O . LYS A 1 100 ? 11.133 5.703 15.734 1 92.19 100 LYS A O 1
ATOM 817 N N . PHE A 1 101 ? 9.875 7.254 14.742 1 92 101 PHE A N 1
ATOM 818 C CA . PHE A 1 101 ? 9.102 6.234 14.047 1 92 101 PHE A CA 1
ATOM 819 C C . PHE A 1 101 ? 9.984 5.43 13.102 1 92 101 PHE A C 1
ATOM 821 O O . PHE A 1 101 ? 9.961 4.199 13.125 1 92 101 PHE A O 1
ATOM 828 N N . ALA A 1 102 ? 10.703 6.168 12.328 1 95 102 ALA A N 1
ATO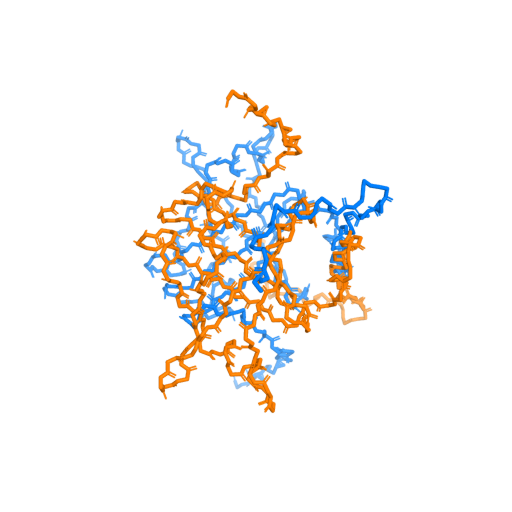M 829 C CA . ALA A 1 102 ? 11.555 5.547 11.312 1 95 102 ALA A CA 1
ATOM 830 C C . ALA A 1 102 ? 12.594 4.625 11.953 1 95 102 ALA A C 1
ATOM 832 O O . ALA A 1 102 ? 12.844 3.523 11.461 1 95 102 ALA A O 1
ATOM 833 N N . ARG A 1 103 ? 13.148 5.066 13 1 92.25 103 ARG A N 1
ATOM 834 C CA . ARG A 1 103 ? 14.156 4.277 13.711 1 92.25 103 ARG A CA 1
ATOM 835 C C . ARG A 1 103 ? 13.539 3.021 14.312 1 92.25 103 ARG A C 1
ATOM 837 O O . ARG A 1 103 ? 14.094 1.929 14.188 1 92.25 103 ARG A O 1
ATOM 844 N N . HIS A 1 104 ? 12.422 3.215 14.953 1 87.88 104 HIS A N 1
ATOM 845 C CA . HIS A 1 104 ? 11.758 2.098 15.609 1 87.88 104 HIS A CA 1
ATOM 846 C C . HIS A 1 104 ? 11.414 0.993 14.617 1 87.88 104 HIS A C 1
ATOM 848 O O . HIS A 1 104 ? 11.516 -0.193 14.938 1 87.88 104 HIS A O 1
ATOM 854 N N . HIS A 1 105 ? 11.062 1.434 13.477 1 90.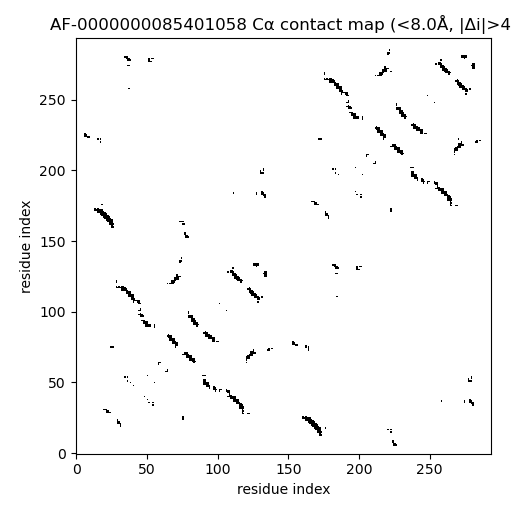19 105 HIS A N 1
ATOM 855 C CA . HIS A 1 105 ? 10.633 0.47 12.469 1 90.19 105 HIS A CA 1
ATOM 856 C C . HIS A 1 105 ? 11.773 0.12 11.523 1 90.19 105 HIS A C 1
ATOM 858 O O . HIS A 1 105 ? 11.555 -0.548 10.508 1 90.19 105 HIS A O 1
ATOM 864 N N . ARG A 1 106 ? 12.953 0.553 11.781 1 92.88 106 ARG A N 1
ATOM 865 C CA . ARG A 1 106 ? 14.141 0.27 10.984 1 92.88 106 ARG A CA 1
ATOM 866 C C . ARG A 1 106 ? 13.875 0.523 9.5 1 92.88 106 ARG A C 1
ATOM 868 O O . ARG A 1 106 ? 14.164 -0.33 8.664 1 92.88 106 ARG A O 1
ATOM 875 N N . LEU A 1 107 ? 13.32 1.645 9.242 1 95.31 107 LEU A N 1
ATOM 876 C CA . LEU A 1 107 ? 13.008 1.985 7.859 1 95.31 107 LEU A CA 1
ATOM 877 C C . LEU A 1 107 ? 14.281 2.162 7.043 1 95.31 107 LEU A C 1
ATOM 879 O O . LEU A 1 107 ? 15.281 2.668 7.547 1 95.31 107 LEU A O 1
ATOM 883 N N . GLN A 1 108 ? 14.227 1.72 5.797 1 96.69 108 GLN A N 1
ATOM 884 C CA . GLN A 1 108 ? 15.344 1.845 4.871 1 96.69 108 GLN A CA 1
ATOM 885 C C . GLN A 1 108 ? 14.891 2.43 3.535 1 96.69 108 GLN A C 1
ATOM 887 O O . GLN A 1 108 ? 13.711 2.357 3.191 1 96.69 108 GLN A O 1
ATOM 892 N N . ALA A 1 109 ? 15.898 3.041 2.879 1 96.38 109 ALA A N 1
ATOM 893 C CA . ALA A 1 109 ? 15.625 3.479 1.514 1 96.38 109 ALA A CA 1
ATOM 894 C C . ALA A 1 109 ? 15.078 2.33 0.668 1 96.38 109 ALA A C 1
ATOM 896 O O . ALA A 1 109 ? 15.57 1.202 0.752 1 96.38 109 ALA A O 1
ATOM 897 N N . GLY A 1 110 ? 14.094 2.674 -0.108 1 95.12 110 GLY A N 1
ATOM 898 C CA . GLY A 1 110 ? 13.492 1.662 -0.961 1 95.12 110 GLY A CA 1
ATOM 899 C C . GLY A 1 110 ? 12.219 1.073 -0.379 1 95.12 110 GLY A C 1
ATOM 900 O O . GLY A 1 110 ? 11.438 0.439 -1.093 1 95.12 110 GLY A O 1
ATOM 901 N N . PHE A 1 111 ? 12.039 1.209 0.928 1 97.06 111 PHE A N 1
ATOM 902 C CA . PHE A 1 111 ? 10.789 0.76 1.53 1 97.06 111 PHE A CA 1
ATOM 903 C C . PHE A 1 111 ? 9.609 1.548 0.978 1 97.06 111 PHE A C 1
ATOM 905 O O . PHE A 1 111 ? 9.766 2.686 0.531 1 97.06 111 PHE A O 1
ATOM 912 N N . VAL A 1 112 ? 8.5 0.93 0.91 1 97.44 112 VAL A N 1
ATOM 913 C CA . VAL A 1 112 ? 7.234 1.584 0.592 1 97.44 112 VAL A CA 1
ATOM 914 C C . VAL A 1 112 ? 6.34 1.612 1.83 1 97.44 112 VAL A C 1
ATOM 916 O O . VAL A 1 112 ? 6.168 0.593 2.502 1 97.44 112 VAL A O 1
ATOM 919 N N . LEU A 1 113 ? 5.82 2.777 2.158 1 97.44 113 LEU A N 1
ATOM 920 C CA . LEU A 1 113 ? 4.906 2.953 3.283 1 97.44 113 LEU A CA 1
ATOM 921 C C . LEU A 1 113 ? 3.494 3.258 2.797 1 97.44 113 LEU A C 1
ATOM 923 O O . LEU A 1 113 ? 3.303 4.109 1.926 1 97.44 113 LEU A O 1
A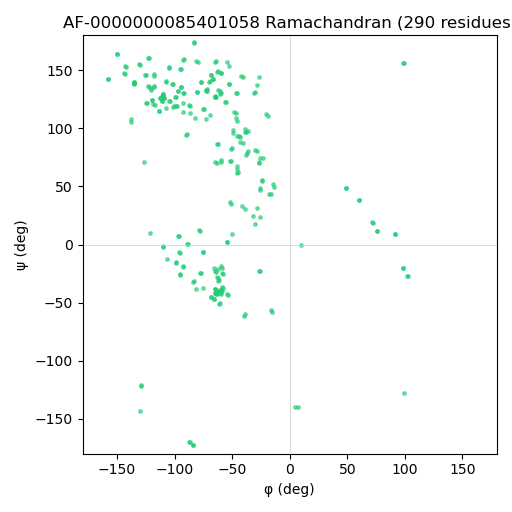TOM 927 N N . LEU A 1 114 ? 2.529 2.531 3.258 1 96.75 114 LEU A N 1
ATOM 928 C CA . LEU A 1 114 ? 1.125 2.865 3.049 1 96.75 114 LEU A CA 1
ATOM 929 C C . LEU A 1 114 ? 0.55 3.582 4.266 1 96.75 114 LEU A C 1
ATOM 931 O O . LEU A 1 114 ? 0.539 3.031 5.367 1 96.75 114 LEU A O 1
ATOM 935 N N . PHE A 1 115 ? 0.109 4.777 4.023 1 95.5 115 PHE A N 1
ATOM 936 C CA . PHE A 1 115 ? -0.575 5.551 5.055 1 95.5 115 PHE A CA 1
ATOM 937 C C . PHE A 1 115 ? -2.086 5.473 4.875 1 95.5 115 PHE A C 1
ATOM 939 O O . PHE A 1 115 ? -2.602 5.734 3.783 1 95.5 115 PHE A O 1
ATOM 946 N N . SER A 1 116 ? -2.775 5.109 5.891 1 92.69 116 SER A N 1
ATOM 947 C CA . SER A 1 116 ? -4.23 5.18 5.949 1 92.69 116 SER A CA 1
ATOM 948 C C . SER A 1 116 ? -4.695 6.199 6.984 1 92.69 116 SER A C 1
ATOM 950 O O . SER A 1 116 ? -4.414 6.051 8.18 1 92.69 116 SER A O 1
ATOM 952 N N . TYR A 1 117 ? -5.324 7.23 6.477 1 91.88 117 TYR A N 1
ATOM 953 C CA . TYR A 1 117 ? -5.816 8.312 7.324 1 91.88 117 TYR A CA 1
ATOM 954 C C . TYR A 1 117 ? -7.258 8.055 7.746 1 91.88 117 TYR A C 1
ATOM 956 O O . TYR A 1 117 ? -8.133 7.863 6.902 1 91.88 117 TYR A O 1
ATOM 964 N N . PHE A 1 118 ? -7.57 8.172 9.078 1 86.69 118 PHE A N 1
ATOM 965 C CA . PHE A 1 118 ? -8.875 7.809 9.617 1 86.69 118 PHE A CA 1
ATOM 966 C C . PHE A 1 118 ? -9.648 9.047 10.055 1 86.69 118 PHE A C 1
ATOM 968 O O . PHE A 1 118 ? -10.797 8.953 10.477 1 86.69 118 PHE A O 1
ATOM 975 N N . GLY A 1 119 ? -9 10.109 9.898 1 86.81 119 GLY A N 1
ATOM 976 C CA . GLY A 1 119 ? -9.578 11.328 10.445 1 86.81 119 GLY A CA 1
ATOM 977 C C . GLY A 1 119 ? -8.992 11.727 11.789 1 86.81 119 GLY A C 1
ATOM 978 O O . GLY A 1 119 ? -8.344 10.914 12.453 1 86.81 119 GLY A O 1
ATOM 979 N N . ASP A 1 120 ? -9.102 13.031 12.078 1 84.62 120 ASP A N 1
ATOM 980 C CA . ASP A 1 120 ? -8.664 13.562 13.367 1 84.62 120 ASP A CA 1
ATOM 981 C C . ASP A 1 120 ? -7.18 13.312 13.594 1 84.62 120 ASP A C 1
ATOM 983 O O . ASP A 1 120 ? -6.785 12.82 14.656 1 84.62 120 ASP A O 1
ATOM 987 N N . ARG A 1 121 ? -6.387 13.43 12.578 1 90.19 121 ARG A N 1
ATOM 988 C CA . ARG A 1 121 ? -4.926 13.406 12.578 1 90.19 121 ARG A CA 1
ATOM 989 C C . ARG A 1 121 ? -4.402 12 12.859 1 90.19 121 ARG A C 1
ATOM 991 O O . ARG A 1 121 ? -3.258 11.836 13.289 1 90.19 121 ARG A O 1
ATOM 998 N N . ASP A 1 122 ? -5.258 11 12.664 1 88.94 122 ASP A N 1
ATOM 999 C CA . ASP A 1 122 ? -4.91 9.617 12.969 1 88.94 122 ASP A CA 1
ATOM 1000 C C . ASP A 1 122 ? -4.625 8.828 11.688 1 88.94 122 ASP A C 1
ATOM 1002 O O . ASP A 1 122 ? -5.48 8.742 10.805 1 88.94 122 ASP A O 1
ATOM 1006 N N . MET A 1 123 ? -3.33 8.227 11.672 1 92.12 123 MET A N 1
ATOM 1007 C CA . MET A 1 123 ? -2.957 7.453 10.492 1 92.12 123 MET A CA 1
ATOM 1008 C C . MET A 1 123 ? -2.295 6.137 10.883 1 92.12 123 MET A C 1
ATOM 1010 O O . MET A 1 123 ? -1.482 6.102 11.805 1 92.12 123 MET A O 1
ATOM 1014 N N . SER A 1 124 ? -2.639 5.109 10.203 1 90.5 124 SER A N 1
ATOM 1015 C CA . SER A 1 124 ? -1.847 3.889 10.289 1 90.5 124 SER A CA 1
ATOM 1016 C C . SER A 1 124 ? -0.807 3.822 9.18 1 90.5 124 SER A C 1
ATOM 1018 O O . SER A 1 124 ? -0.991 4.418 8.117 1 90.5 124 SER A O 1
ATOM 1020 N N . VAL A 1 125 ? 0.247 3.141 9.523 1 93.38 125 VAL A N 1
ATOM 1021 C CA . VAL A 1 125 ? 1.302 2.951 8.531 1 93.38 125 VAL A CA 1
ATOM 1022 C C . VAL A 1 125 ? 1.583 1.46 8.359 1 93.38 125 VAL A C 1
ATOM 1024 O O . VAL A 1 125 ? 1.808 0.744 9.336 1 93.38 125 VAL A O 1
ATOM 1027 N N . LYS A 1 126 ? 1.437 0.979 7.152 1 92.75 126 LYS A N 1
ATOM 1028 C CA . LYS A 1 126 ? 1.979 -0.319 6.766 1 92.75 126 LYS A CA 1
ATOM 1029 C C . LYS A 1 126 ? 3.354 -0.17 6.117 1 92.75 126 LYS A C 1
ATOM 1031 O O . LYS A 1 126 ? 3.562 0.724 5.293 1 92.75 126 LYS A O 1
ATOM 1036 N N . VAL A 1 127 ? 4.234 -0.993 6.504 1 94.31 127 VAL A N 1
ATOM 1037 C CA . VAL A 1 127 ? 5.594 -0.935 5.98 1 94.31 127 VAL A CA 1
ATOM 1038 C C . VAL A 1 127 ? 5.844 -2.123 5.055 1 94.31 127 VAL A C 1
ATOM 1040 O O . VAL A 1 127 ? 5.645 -3.275 5.445 1 94.31 127 VAL A O 1
ATOM 1043 N N . PHE A 1 128 ? 6.277 -1.879 3.865 1 96.12 128 PHE A N 1
ATOM 1044 C CA . PHE A 1 128 ? 6.727 -2.869 2.895 1 96.12 128 PHE A CA 1
ATOM 1045 C C . PHE A 1 128 ? 8.227 -2.758 2.664 1 96.12 128 PHE A C 1
ATOM 1047 O O . PHE A 1 128 ? 8.727 -1.702 2.264 1 96.12 128 PHE A O 1
ATOM 1054 N N . ASP A 1 129 ? 8.891 -3.814 2.869 1 95.75 129 ASP A N 1
ATOM 1055 C CA . ASP A 1 129 ? 10.352 -3.762 2.826 1 95.75 129 ASP A CA 1
ATOM 1056 C C . ASP A 1 129 ? 10.859 -3.963 1.402 1 95.75 129 ASP A C 1
ATOM 1058 O O . ASP A 1 129 ? 10.094 -3.877 0.441 1 95.75 129 ASP A O 1
ATOM 1062 N N . LYS A 1 130 ? 12.094 -4.137 1.236 1 94.56 130 LYS A N 1
ATOM 1063 C CA . LYS A 1 130 ? 12.734 -4.203 -0.072 1 94.56 130 LYS A CA 1
ATOM 1064 C C . LYS A 1 130 ? 12.25 -5.414 -0.863 1 94.56 130 LYS A C 1
ATOM 1066 O O . LYS A 1 130 ? 12.383 -5.457 -2.088 1 94.56 130 LYS A O 1
ATOM 1071 N N . THR A 1 131 ? 11.758 -6.438 -0.154 1 92.81 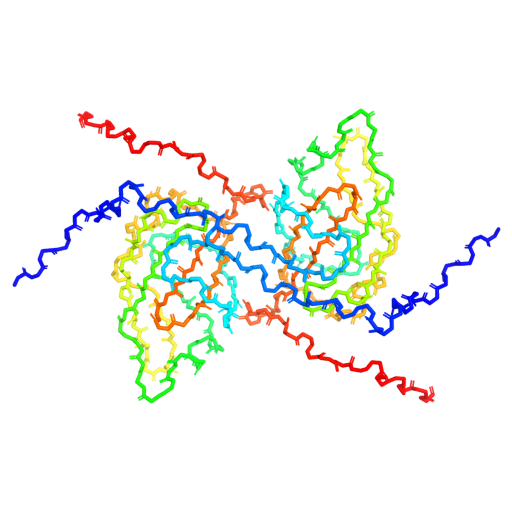131 THR A N 1
ATOM 1072 C CA . THR A 1 131 ? 11.164 -7.574 -0.851 1 92.81 131 THR A CA 1
ATOM 1073 C C . THR A 1 131 ? 9.781 -7.215 -1.393 1 92.81 131 THR A C 1
ATOM 1075 O O . THR A 1 131 ? 9.164 -8.016 -2.102 1 92.81 131 THR A O 1
ATOM 1078 N N . ARG A 1 132 ? 9.305 -6.043 -1.056 1 95.62 132 ARG A N 1
ATOM 1079 C CA . ARG A 1 132 ? 8.016 -5.52 -1.483 1 95.62 132 ARG A CA 1
ATOM 1080 C C . ARG A 1 132 ? 6.875 -6.176 -0.709 1 95.62 132 ARG A C 1
ATOM 1082 O O . ARG A 1 132 ? 5.707 -6.043 -1.08 1 95.62 132 ARG A O 1
ATOM 1089 N N . CYS A 1 133 ? 7.203 -6.879 0.323 1 96.38 133 CYS A N 1
ATOM 1090 C CA . CYS A 1 133 ? 6.188 -7.527 1.144 1 96.38 133 CYS A CA 1
ATOM 1091 C C . CYS A 1 133 ? 5.988 -6.781 2.457 1 96.38 133 CYS A C 1
ATOM 1093 O O . CYS A 1 133 ? 6.922 -6.164 2.975 1 96.38 133 CYS A O 1
ATOM 1095 N N . ARG A 1 134 ? 4.77 -6.926 2.941 1 93.81 134 ARG A N 1
ATOM 1096 C CA . ARG A 1 134 ? 4.434 -6.273 4.203 1 93.81 134 ARG A CA 1
ATOM 1097 C C . ARG A 1 134 ? 5.266 -6.836 5.352 1 93.81 134 ARG A C 1
ATOM 1099 O O . ARG A 1 134 ? 5.371 -8.055 5.508 1 93.81 134 ARG A O 1
ATOM 1106 N N . ARG A 1 135 ? 5.855 -5.957 5.996 1 88.56 135 ARG A N 1
ATOM 1107 C CA . ARG A 1 135 ? 6.566 -6.363 7.207 1 88.56 135 ARG A CA 1
ATOM 1108 C C . ARG A 1 135 ? 5.59 -6.648 8.344 1 88.56 135 ARG A C 1
ATOM 1110 O O . ARG A 1 135 ? 4.621 -5.91 8.539 1 88.56 135 ARG A O 1
ATOM 1117 N N . ASN A 1 136 ? 5.566 -7.957 8.812 1 70.31 136 ASN A N 1
ATOM 1118 C CA . ASN A 1 136 ? 4.777 -8.273 10 1 70.31 136 ASN A CA 1
ATOM 1119 C C . ASN A 1 136 ? 5.594 -8.117 11.273 1 70.31 136 ASN A C 1
ATOM 1121 O O . ASN A 1 136 ? 6.738 -8.57 11.344 1 70.31 136 ASN A O 1
ATOM 1125 N N . TYR A 1 137 ? 5.473 -7 11.805 1 54.81 137 TYR A N 1
ATOM 1126 C CA . TYR A 1 137 ? 6.211 -6.844 13.055 1 54.81 137 TYR A CA 1
ATOM 1127 C C . TYR A 1 137 ? 5.691 -7.797 14.117 1 54.81 137 TYR A C 1
ATOM 1129 O O . TYR A 1 137 ? 4.484 -7.855 14.375 1 54.81 137 TYR A O 1
ATOM 1137 N N . HIS A 1 138 ? 6.008 -9.086 13.852 1 47.19 138 HIS A N 1
ATOM 1138 C CA . HIS A 1 138 ? 5.66 -9.922 14.992 1 47.19 138 HIS A CA 1
ATOM 1139 C C . HIS A 1 138 ? 5.688 -9.117 16.297 1 47.19 138 HIS A C 1
ATOM 1141 O O . HIS A 1 138 ? 6.34 -8.078 16.359 1 47.19 138 HIS A O 1
ATOM 1147 N N . GLY A 1 139 ? 4.793 -9.43 17.172 1 42.16 139 GLY A N 1
ATOM 1148 C CA . GLY A 1 139 ? 4.797 -9.016 18.562 1 42.16 139 GLY A CA 1
ATOM 1149 C C . GLY A 1 139 ? 6.191 -8.766 19.109 1 42.16 139 GLY A C 1
ATOM 1150 O O . GLY A 1 139 ? 6.766 -9.625 19.781 1 42.16 139 GLY A O 1
ATOM 1151 N N . ASP A 1 140 ? 7.098 -8.359 18.391 1 37.47 140 ASP A N 1
ATOM 1152 C CA . ASP A 1 140 ? 8.219 -8.094 19.281 1 37.47 140 ASP A CA 1
ATOM 1153 C C . ASP A 1 140 ? 7.73 -7.504 20.609 1 37.47 140 ASP A C 1
ATOM 1155 O O . ASP A 1 140 ? 7.09 -6.449 20.625 1 37.47 140 ASP A O 1
ATOM 1159 N N . SER A 1 141 ? 7.227 -8.258 21.438 1 35.44 141 SER A N 1
ATOM 1160 C CA . SER A 1 141 ? 7.398 -7.809 22.828 1 35.44 141 SER A CA 1
ATOM 1161 C C . SER A 1 141 ? 8.562 -6.832 22.938 1 35.44 141 SER A C 1
ATOM 1163 O O . SER A 1 141 ? 9.578 -6.973 22.266 1 35.44 141 SER A O 1
ATOM 1165 N N . ALA A 1 142 ? 8.328 -5.551 23.234 1 35 142 ALA A N 1
ATOM 1166 C CA . ALA A 1 142 ? 9.383 -4.797 23.906 1 35 142 ALA A CA 1
ATOM 1167 C C . ALA A 1 142 ? 10.406 -5.734 24.547 1 35 142 ALA A C 1
ATOM 1169 O O . ALA A 1 142 ? 10.18 -6.262 25.641 1 35 142 ALA A O 1
ATOM 1170 N N . GLU A 1 143 ? 10.914 -6.781 24.047 1 32.47 143 GLU A N 1
ATOM 1171 C CA . GLU A 1 143 ? 12.102 -7.121 24.828 1 32.47 143 GLU A CA 1
ATOM 1172 C C . GLU A 1 143 ? 13.031 -5.922 24.969 1 32.47 143 GLU A C 1
ATOM 1174 O O . GLU A 1 143 ? 13.461 -5.34 23.969 1 32.47 143 GLU A O 1
ATOM 1179 N N . ASP A 1 144 ? 12.789 -4.988 25.922 1 31.08 144 ASP A N 1
ATOM 1180 C CA . ASP A 1 144 ? 13.75 -4.234 26.719 1 31.08 144 ASP A CA 1
ATOM 1181 C C . ASP A 1 144 ? 15.141 -4.852 26.625 1 31.08 144 ASP A C 1
ATOM 1183 O O . ASP A 1 144 ? 15.398 -5.918 27.188 1 31.08 144 ASP A O 1
ATOM 1187 N N . ASP A 1 145 ? 15.75 -5.133 25.641 1 29.2 145 ASP A N 1
ATOM 1188 C CA . ASP A 1 145 ? 17.156 -5.211 25.984 1 29.2 145 ASP A CA 1
ATOM 1189 C C . ASP A 1 145 ? 17.578 -4.016 26.844 1 29.2 145 ASP A C 1
ATOM 1191 O O . ASP A 1 145 ? 17.578 -2.877 26.375 1 29.2 145 ASP A O 1
ATOM 1195 N N . ASP A 1 146 ? 17.016 -3.959 28.031 1 27.83 146 ASP A N 1
ATOM 1196 C CA . ASP A 1 146 ? 17.734 -3.514 29.203 1 27.83 146 ASP A CA 1
ATOM 1197 C C . ASP A 1 146 ? 19.219 -3.881 29.125 1 27.83 146 ASP A C 1
ATOM 1199 O O . ASP A 1 146 ? 19.969 -3.719 30.094 1 27.83 146 ASP A O 1
ATOM 1203 N N . ASP A 1 147 ? 19.984 -4.109 27.969 1 25.58 147 ASP A N 1
ATOM 1204 C CA . ASP A 1 147 ? 21.297 -3.844 28.531 1 25.58 147 ASP A CA 1
ATOM 1205 C C . ASP A 1 147 ? 21.484 -2.354 28.812 1 25.58 147 ASP A C 1
ATOM 1207 O O . ASP A 1 147 ? 20.984 -1.508 28.078 1 25.58 147 ASP A O 1
ATOM 1211 N N . MET B 1 1 ? 8.297 22.922 29.641 1 17.5 1 MET B N 1
ATOM 1212 C CA . MET B 1 1 ? 9.406 22.078 29.188 1 17.5 1 MET B CA 1
ATOM 1213 C C . MET B 1 1 ? 8.914 20.703 28.75 1 17.5 1 MET B C 1
ATOM 1215 O O . MET B 1 1 ? 8.664 19.828 29.578 1 17.5 1 MET B O 1
ATOM 1219 N N . TRP B 1 2 ? 7.957 20.5 27.906 1 23.73 2 TRP B N 1
ATOM 1220 C CA . TRP B 1 2 ? 7.055 19.391 27.656 1 23.73 2 TRP B CA 1
ATOM 1221 C C . TRP B 1 2 ? 7.828 18.156 27.203 1 23.73 2 TRP B C 1
ATOM 1223 O O . TRP B 1 2 ? 8.602 18.234 26.234 1 23.73 2 TRP B O 1
ATOM 1233 N N . SER B 1 3 ? 8.328 17.312 28.219 1 24.3 3 SER B N 1
ATOM 1234 C CA . SER B 1 3 ? 9.195 16.141 28.109 1 24.3 3 SER B CA 1
ATOM 1235 C C . SER B 1 3 ? 8.734 15.219 26.984 1 24.3 3 SER B C 1
ATOM 1237 O O . SER B 1 3 ? 7.531 15.055 26.766 1 24.3 3 SER B O 1
ATOM 1239 N N . ARG B 1 4 ? 9.43 15.188 25.875 1 34.53 4 ARG B N 1
ATOM 1240 C CA . ARG B 1 4 ? 9.625 14.406 24.656 1 34.53 4 ARG B CA 1
ATOM 1241 C C . ARG B 1 4 ? 9.555 12.914 24.938 1 34.53 4 ARG B C 1
ATOM 1243 O O . ARG B 1 4 ? 10.586 12.273 25.172 1 34.53 4 ARG B O 1
ATOM 1250 N N . GLY B 1 5 ? 8.719 12.328 26.016 1 30.14 5 GLY B N 1
ATOM 1251 C CA . GLY B 1 5 ? 8.633 11.094 26.781 1 30.14 5 GLY B CA 1
ATOM 1252 C C . GLY B 1 5 ? 8.523 9.859 25.906 1 30.14 5 GLY B C 1
ATOM 1253 O O . GLY B 1 5 ? 8.32 9.961 24.703 1 30.14 5 GLY B O 1
ATOM 1254 N N . PRO B 1 6 ? 8.961 8.594 26.547 1 34.53 6 PRO B N 1
ATOM 1255 C CA . PRO B 1 6 ? 8.828 7.227 26.031 1 34.53 6 PRO B CA 1
ATOM 1256 C C . PRO B 1 6 ? 7.461 6.973 25.391 1 34.53 6 PRO B C 1
ATOM 1258 O O . PRO B 1 6 ? 6.5 7.691 25.688 1 34.53 6 PRO B O 1
ATOM 1261 N N . PRO B 1 7 ? 7.523 6.133 24.312 1 38.94 7 PRO B N 1
ATOM 1262 C CA . PRO B 1 7 ? 6.258 5.734 23.703 1 38.94 7 PRO B CA 1
ATOM 1263 C C . PRO B 1 7 ? 5.195 5.348 24.734 1 38.94 7 PRO B C 1
ATOM 1265 O O . PRO B 1 7 ? 5.531 4.828 25.797 1 38.94 7 PRO B O 1
ATOM 1268 N N . TRP B 1 8 ? 4.348 6.164 25.188 1 35.06 8 TRP B N 1
ATOM 1269 C CA . TRP B 1 8 ? 3.262 5.824 26.094 1 35.06 8 TRP B CA 1
ATOM 1270 C C . TRP B 1 8 ? 2.689 4.449 25.766 1 35.06 8 TRP B C 1
ATOM 1272 O O . TRP B 1 8 ? 2.188 4.223 24.672 1 35.06 8 TRP B O 1
ATOM 1282 N N . PRO B 1 9 ? 3.238 3.438 26.625 1 40.09 9 PRO B N 1
ATOM 1283 C CA . PRO B 1 9 ? 2.645 2.111 26.438 1 40.09 9 PRO B CA 1
ATOM 1284 C C . PRO B 1 9 ? 1.118 2.143 26.438 1 40.09 9 PRO B C 1
ATOM 1286 O O . PRO B 1 9 ? 0.509 2.805 27.281 1 40.09 9 PRO B O 1
ATOM 1289 N N . TRP B 1 10 ? 0.511 2.186 25.438 1 35.94 10 TRP B N 1
ATOM 1290 C CA . TRP B 1 10 ? -0.939 2.031 25.469 1 35.94 10 TRP B CA 1
ATOM 1291 C C . TRP B 1 10 ? -1.335 0.847 26.344 1 35.94 10 TRP B C 1
ATOM 1293 O O . TRP B 1 10 ? -0.633 -0.166 26.391 1 35.94 10 TRP B O 1
ATOM 1303 N N . PRO B 1 11 ? -2.039 1.041 27.562 1 33.88 11 PRO B N 1
ATOM 1304 C CA . PRO B 1 11 ? -2.422 -0.058 28.453 1 33.88 11 PRO B CA 1
ATOM 1305 C C . PRO B 1 11 ? -2.688 -1.36 27.703 1 33.88 11 PRO B C 1
ATOM 1307 O O . PRO B 1 11 ? -3.123 -1.333 26.547 1 33.88 11 PRO B O 1
ATOM 1310 N N . PRO B 1 12 ? -1.995 -2.537 28.281 1 31.77 12 PRO B N 1
ATOM 1311 C CA . PRO B 1 12 ? -2.123 -3.904 27.766 1 31.77 12 PRO B CA 1
ATOM 1312 C C . PRO B 1 12 ? -3.545 -4.238 27.328 1 31.77 12 PRO B C 1
ATOM 1314 O O . PRO B 1 12 ? -3.734 -4.98 26.359 1 31.77 12 PRO B O 1
ATOM 1317 N N . HIS B 1 13 ? -4.527 -4.16 28.297 1 29.23 13 HIS B N 1
ATOM 1318 C CA . HIS B 1 13 ? -5.836 -4.797 28.188 1 29.23 13 HIS B CA 1
ATOM 1319 C C . HIS B 1 13 ? -6.613 -4.25 27 1 29.23 13 HIS B C 1
ATOM 1321 O O . HIS B 1 13 ? -7.797 -4.555 26.828 1 29.23 13 HIS B O 1
ATOM 1327 N N . ALA B 1 14 ? -6.355 -3 26.7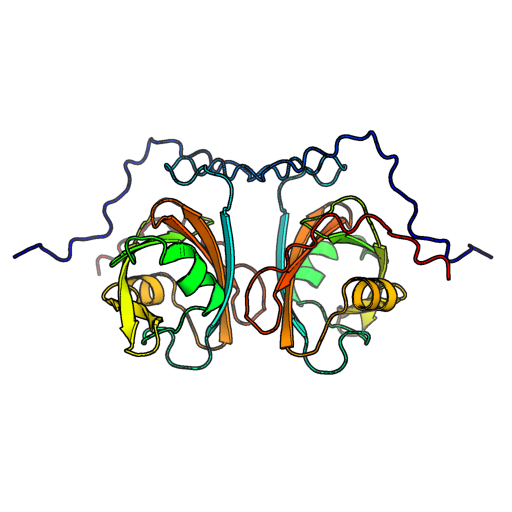03 1 31.42 14 ALA B N 1
ATOM 1328 C CA . ALA B 1 14 ? -7.297 -2.646 25.641 1 31.42 14 ALA B CA 1
ATOM 1329 C C . ALA B 1 14 ? -7.105 -3.539 24.422 1 31.42 14 ALA B C 1
ATOM 1331 O O . ALA B 1 14 ? -6.035 -3.549 23.812 1 31.42 14 ALA B O 1
ATOM 1332 N N . ARG B 1 15 ? -7.5 -4.75 24.594 1 27.88 15 ARG B N 1
ATOM 1333 C CA . ARG B 1 15 ? -7.66 -5.809 23.609 1 27.88 15 ARG B CA 1
ATOM 1334 C C . ARG B 1 15 ? -7.906 -5.223 22.219 1 27.88 15 ARG B C 1
ATOM 1336 O O . ARG B 1 15 ? -9.031 -4.859 21.891 1 27.88 15 ARG B O 1
ATOM 1343 N N . ARG B 1 16 ? -7.062 -4.324 21.969 1 30.3 16 ARG B N 1
ATOM 1344 C CA . ARG B 1 16 ? -7.098 -3.688 20.656 1 30.3 16 ARG B CA 1
ATOM 1345 C C . ARG B 1 16 ? -7.242 -4.727 19.547 1 30.3 16 ARG B C 1
ATOM 1347 O O . ARG B 1 16 ? -6.309 -5.484 19.266 1 30.3 16 ARG B O 1
ATOM 1354 N N . ARG B 1 17 ? -8.43 -5.41 19.703 1 27.86 17 ARG B N 1
ATOM 1355 C CA . ARG B 1 17 ? -8.852 -6.328 18.656 1 27.86 17 ARG B CA 1
ATOM 1356 C C . ARG B 1 17 ? -8.344 -5.871 17.297 1 27.86 17 ARG B C 1
ATOM 1358 O O . ARG B 1 17 ? -8.477 -4.695 16.938 1 27.86 17 ARG B O 1
ATOM 1365 N N . LEU B 1 18 ? -7.133 -6.242 17.156 1 29.81 18 LEU B N 1
ATOM 1366 C CA . LEU B 1 18 ? -6.676 -6.238 15.773 1 29.81 18 LEU B CA 1
ATOM 1367 C C . LEU B 1 18 ? -7.848 -6.379 14.805 1 29.81 18 LEU B C 1
ATOM 1369 O O . LEU B 1 18 ? -8.508 -7.422 14.773 1 29.81 18 LEU B O 1
ATOM 1373 N N . ARG B 1 19 ? -8.812 -5.41 15.016 1 28.42 19 ARG B N 1
ATOM 1374 C CA . ARG B 1 19 ? -9.953 -5.547 14.117 1 28.42 19 ARG B CA 1
ATOM 1375 C C . ARG B 1 19 ? -9.492 -5.785 12.68 1 28.42 19 ARG B C 1
ATOM 1377 O O . ARG B 1 19 ? -8.641 -5.059 12.172 1 28.42 19 ARG B O 1
ATOM 1384 N N . ALA B 1 20 ? -9.398 -7.062 12.312 1 29.02 20 ALA B N 1
ATOM 1385 C CA . ALA B 1 20 ? -9.461 -7.535 10.93 1 29.02 20 ALA B CA 1
ATOM 1386 C C . ALA B 1 20 ? -10.242 -6.562 10.047 1 29.02 20 ALA B C 1
ATOM 1388 O O . ALA B 1 20 ? -11.328 -6.117 10.422 1 29.02 20 ALA B O 1
ATOM 1389 N N . VAL B 1 21 ? -9.664 -5.391 9.672 1 32 21 VAL B N 1
ATOM 1390 C CA . VAL B 1 21 ? -10.406 -4.734 8.602 1 32 21 VAL B CA 1
ATOM 1391 C C . VAL B 1 21 ? -11.172 -5.781 7.789 1 32 21 VAL B C 1
ATOM 1393 O O . VAL B 1 21 ? -10.562 -6.621 7.125 1 32 21 VAL B O 1
ATOM 1396 N N . VAL B 1 22 ? -12.148 -6.289 8.414 1 30.44 22 VAL B N 1
ATOM 1397 C CA . VAL B 1 22 ? -13.031 -7.137 7.621 1 30.44 22 VAL B CA 1
ATOM 1398 C C . VAL B 1 22 ? -13.477 -6.391 6.363 1 30.44 22 VAL B C 1
ATOM 1400 O O . VAL B 1 22 ? -14.102 -5.336 6.453 1 30.44 22 VAL B O 1
ATOM 1403 N N . PHE B 1 23 ? -12.586 -6.199 5.398 1 33.72 23 PHE B N 1
ATOM 1404 C CA . PHE B 1 23 ? -13.266 -5.918 4.141 1 33.72 23 PHE B CA 1
ATOM 1405 C C . PHE B 1 23 ? -14.539 -6.746 4.016 1 33.72 23 PHE B C 1
ATOM 1407 O O . PHE B 1 23 ? -14.492 -7.977 4.09 1 33.72 23 PHE B O 1
ATOM 1414 N N . ILE B 1 24 ? -15.602 -6.277 4.707 1 34.16 24 ILE B N 1
ATOM 1415 C CA . ILE B 1 24 ? -16.797 -6.965 4.246 1 34.16 24 ILE B CA 1
ATOM 1416 C C . ILE B 1 24 ? -16.891 -6.883 2.723 1 34.16 24 ILE B C 1
ATOM 1418 O O . ILE B 1 24 ? -17.266 -5.848 2.172 1 34.16 24 ILE B O 1
ATOM 1422 N N . VAL B 1 25 ? -15.82 -6.938 1.936 1 36.84 25 VAL B N 1
ATOM 1423 C CA . VAL B 1 25 ? -16.219 -7.141 0.546 1 36.84 25 VAL B CA 1
ATOM 1424 C C . VAL B 1 25 ? -17.391 -8.102 0.481 1 36.84 25 VAL B C 1
ATOM 1426 O O . VAL B 1 25 ? -17.359 -9.18 1.079 1 36.84 25 VAL B O 1
ATOM 1429 N N . GLY B 1 26 ? -18.516 -7.672 0.4 1 36.44 26 GLY B N 1
ATOM 1430 C CA . GLY B 1 26 ? -19.516 -8.664 0.034 1 36.44 26 GLY B CA 1
ATOM 1431 C C . GLY B 1 26 ? -18.906 -9.93 -0.554 1 36.44 26 GLY B C 1
ATOM 1432 O O . GLY B 1 26 ? -19.547 -10.977 -0.567 1 36.44 26 GLY B O 1
ATOM 1433 N N . HIS B 1 27 ? -18.078 -9.797 -1.667 1 35.94 27 HIS B N 1
ATOM 1434 C CA . HIS B 1 27 ? -17.719 -11.078 -2.266 1 35.94 27 HIS B CA 1
ATOM 1435 C C . HIS B 1 27 ? -16.875 -11.914 -1.317 1 35.94 27 HIS B C 1
ATOM 1437 O O . HIS B 1 27 ? -16.281 -11.383 -0.374 1 35.94 27 HIS B O 1
ATOM 1443 N N . GLY B 1 28 ? -16.844 -13.258 -1.481 1 41.84 28 GLY B N 1
ATOM 1444 C CA . GLY B 1 28 ? -16.094 -14.367 -0.914 1 41.84 28 GLY B CA 1
ATOM 1445 C C . GLY B 1 28 ? -14.734 -13.969 -0.39 1 41.84 28 GLY B C 1
ATOM 1446 O O . GLY B 1 28 ? -14.008 -14.797 0.161 1 41.84 28 GLY B O 1
ATOM 1447 N N . GLY B 1 29 ? -14.195 -12.883 -0.869 1 46.72 29 GLY B N 1
ATOM 1448 C CA . GLY B 1 29 ? -12.828 -12.656 -0.412 1 46.72 29 GLY B CA 1
ATOM 1449 C C . GLY B 1 29 ? -12.758 -12.086 0.994 1 46.72 29 GLY B C 1
ATOM 1450 O O . GLY B 1 29 ? -11.812 -11.383 1.339 1 46.72 29 GLY B O 1
ATOM 1451 N N . GLY B 1 30 ? -13.867 -12.086 1.745 1 49.03 30 GLY B N 1
ATOM 1452 C CA . GLY B 1 30 ? -14.062 -11.578 3.094 1 49.03 30 GLY B CA 1
ATOM 1453 C C . GLY B 1 30 ? -13.086 -12.156 4.098 1 49.03 30 GLY B C 1
ATOM 1454 O O . GLY B 1 30 ? -13.266 -12.008 5.309 1 49.03 30 GLY B O 1
ATOM 1455 N N . GLY B 1 31 ? -12.266 -12.945 3.541 1 61.12 31 GLY B N 1
ATOM 1456 C CA . GLY B 1 31 ? -11.43 -13.531 4.578 1 61.12 31 GLY B CA 1
ATOM 1457 C C . GLY B 1 31 ? -10.289 -12.617 5.004 1 61.12 31 GLY B C 1
ATOM 1458 O O . GLY B 1 31 ? -10.156 -11.5 4.492 1 61.12 31 GLY B O 1
ATOM 1459 N N . ALA B 1 32 ? -9.789 -12.781 6.066 1 75.88 32 ALA B N 1
ATOM 1460 C CA . ALA B 1 32 ? -8.602 -12.109 6.586 1 75.88 32 ALA B CA 1
ATOM 1461 C C . ALA B 1 32 ? -7.48 -12.094 5.551 1 75.88 32 ALA B C 1
ATOM 1463 O O . ALA B 1 32 ? -7.297 -13.07 4.812 1 75.88 32 ALA B O 1
ATOM 1464 N N . VAL B 1 33 ? -6.965 -10.906 5.395 1 86.25 33 VAL B N 1
ATOM 1465 C CA . VAL B 1 33 ? -5.801 -10.789 4.523 1 86.25 33 VAL B CA 1
ATOM 1466 C C . VAL B 1 33 ? -4.699 -11.734 5.008 1 86.25 33 VAL B C 1
ATOM 1468 O O . VAL B 1 33 ? -4.309 -11.695 6.176 1 86.25 33 VAL B O 1
ATOM 1471 N N . GLN B 1 34 ? -4.273 -12.586 4.168 1 90 34 GLN B N 1
ATOM 1472 C CA . GLN B 1 34 ? -3.248 -13.555 4.531 1 90 34 GLN B CA 1
ATOM 1473 C C . GLN B 1 34 ? -1.859 -13.062 4.133 1 90 34 GLN B C 1
ATOM 1475 O O . GLN B 1 34 ? -0.858 -13.461 4.73 1 90 34 GLN B O 1
ATOM 1480 N N . PHE B 1 35 ? -1.803 -12.219 3.146 1 92.31 35 PHE B N 1
ATOM 1481 C CA . PHE B 1 35 ? -0.526 -11.727 2.645 1 92.31 35 PHE B CA 1
ATOM 1482 C C . PHE B 1 35 ? -0.708 -10.406 1.909 1 92.31 35 PHE B C 1
ATOM 1484 O O . PHE B 1 35 ? -1.714 -10.203 1.227 1 92.31 35 PHE B O 1
ATOM 1491 N N . GLU B 1 36 ? 0.235 -9.477 2.039 1 96 36 GLU B N 1
ATOM 1492 C CA . GLU B 1 36 ? 0.19 -8.195 1.334 1 96 36 GLU B CA 1
ATOM 1493 C C . GLU B 1 36 ? 1.549 -7.852 0.731 1 96 36 GLU B C 1
ATOM 1495 O O . GLU B 1 36 ? 2.586 -8.07 1.361 1 96 36 GLU B O 1
ATOM 1500 N N . PHE B 1 37 ? 1.496 -7.344 -0.466 1 97.31 37 PHE B N 1
ATOM 1501 C CA . PHE B 1 37 ? 2.709 -6.863 -1.116 1 97.31 37 PHE B CA 1
ATOM 1502 C C . PHE B 1 37 ? 2.395 -5.723 -2.072 1 97.31 37 PHE B C 1
ATOM 1504 O O . PHE B 1 37 ? 1.23 -5.488 -2.406 1 97.31 37 PHE B O 1
ATOM 1511 N N . VAL B 1 38 ? 3.422 -5.039 -2.439 1 98 38 VAL B N 1
ATOM 1512 C CA . VAL B 1 38 ? 3.244 -3.936 -3.377 1 98 38 VAL B CA 1
ATOM 1513 C C . VAL B 1 38 ? 4.023 -4.215 -4.66 1 98 38 VAL B C 1
ATOM 1515 O O . VAL B 1 38 ? 5.035 -4.922 -4.637 1 98 38 VAL B O 1
ATOM 1518 N N . LEU B 1 39 ? 3.512 -3.785 -5.715 1 97.19 39 LEU B N 1
ATOM 1519 C CA . LEU B 1 39 ? 4.18 -3.752 -7.012 1 97.19 39 LEU B CA 1
ATOM 1520 C C . LEU B 1 39 ? 4.305 -2.32 -7.52 1 97.19 39 LEU B C 1
ATOM 1522 O O . LEU B 1 39 ? 3.314 -1.592 -7.59 1 97.19 39 LEU B O 1
ATOM 1526 N N . VAL B 1 40 ? 5.504 -1.883 -7.754 1 95.69 40 VAL B N 1
ATOM 1527 C CA . VAL B 1 40 ? 5.742 -0.606 -8.422 1 95.69 40 VAL B CA 1
ATOM 1528 C C . VAL B 1 40 ? 5.898 -0.83 -9.922 1 95.69 40 VAL B C 1
ATOM 1530 O O . VAL B 1 40 ? 6.828 -1.508 -10.359 1 95.69 40 VAL B O 1
ATOM 1533 N N . LEU B 1 41 ? 5.109 -0.226 -10.656 1 96.25 41 LEU B N 1
ATOM 1534 C CA . LEU B 1 41 ? 5.133 -0.433 -12.102 1 96.25 41 LEU B CA 1
ATOM 1535 C C . LEU B 1 41 ? 6.223 0.414 -12.75 1 96.25 41 LEU B C 1
ATOM 1537 O O . LEU B 1 41 ? 6.141 1.645 -12.758 1 96.25 41 LEU B O 1
ATOM 1541 N N . LYS B 1 42 ? 7.344 -0.042 -13.273 1 91.25 42 LYS B N 1
ATOM 1542 C CA . LYS B 1 42 ? 8.477 0.686 -13.844 1 91.25 42 LYS B CA 1
ATOM 1543 C C . LYS B 1 42 ? 8.5 0.561 -15.359 1 91.25 42 LYS B C 1
ATOM 1545 O O . LYS B 1 42 ? 9.078 1.408 -16.047 1 91.25 42 LYS B O 1
ATOM 1550 N N . GLY B 1 43 ? 7.852 -0.199 -16.031 1 91.25 43 GLY B N 1
ATOM 1551 C CA . GLY B 1 43 ? 7.832 -0.47 -17.453 1 91.25 43 GLY B CA 1
ATOM 1552 C C . GLY B 1 43 ? 6.438 -0.446 -18.047 1 91.25 43 GLY B C 1
ATOM 1553 O O . GLY B 1 43 ? 5.676 0.497 -17.812 1 91.25 43 GLY B O 1
ATOM 1554 N N . ASP B 1 44 ? 6.293 -1.312 -18.938 1 94.75 44 ASP B N 1
ATOM 1555 C CA . ASP B 1 44 ? 4.973 -1.44 -19.547 1 94.75 44 ASP B CA 1
ATOM 1556 C C . ASP B 1 44 ? 3.965 -2.02 -18.547 1 94.75 44 ASP B C 1
ATOM 1558 O O . ASP B 1 44 ? 4.043 -3.197 -18.188 1 94.75 44 ASP B O 1
ATOM 1562 N N . PRO B 1 45 ? 2.996 -1.229 -18.109 1 95.69 45 PRO B N 1
ATOM 1563 C CA . PRO B 1 45 ? 2.023 -1.689 -17.125 1 95.69 45 PRO B CA 1
ATOM 1564 C C . PRO B 1 45 ? 1.179 -2.859 -17.625 1 95.69 45 PRO B C 1
ATOM 1566 O O . PRO B 1 45 ? 0.562 -3.566 -16.812 1 95.69 45 PRO B O 1
ATOM 1569 N N . ARG B 1 46 ? 1.104 -3.031 -18.875 1 95 46 ARG B N 1
ATOM 1570 C CA . ARG B 1 46 ? 0.265 -4.078 -19.453 1 95 46 ARG B CA 1
ATOM 1571 C C . ARG B 1 46 ? 1.078 -5.336 -19.734 1 95 46 ARG B C 1
ATOM 1573 O O . ARG B 1 46 ? 0.521 -6.375 -20.094 1 95 46 ARG B O 1
ATOM 1580 N N . GLY B 1 47 ? 2.367 -5.191 -19.547 1 93.94 47 GLY B N 1
ATOM 1581 C CA . GLY B 1 47 ? 3.258 -6.316 -19.797 1 93.94 47 GLY B CA 1
ATOM 1582 C C . GLY B 1 47 ? 3.348 -7.266 -18.609 1 93.94 47 GLY B C 1
ATOM 1583 O O . GLY B 1 47 ? 2.566 -7.168 -17.672 1 93.94 47 GLY B O 1
ATOM 1584 N N . ILE B 1 48 ? 4.266 -8.219 -18.734 1 91.06 48 ILE B N 1
ATOM 1585 C CA . ILE B 1 48 ? 4.488 -9.227 -17.719 1 91.06 48 ILE B CA 1
ATOM 1586 C C . ILE B 1 48 ? 5 -8.57 -16.438 1 91.06 48 ILE B C 1
ATOM 1588 O O . ILE B 1 48 ? 5.945 -7.781 -16.469 1 91.06 48 ILE B O 1
ATOM 1592 N N . GLN B 1 49 ? 4.344 -8.836 -15.344 1 96.62 49 GLN B N 1
ATOM 1593 C CA . GLN B 1 49 ? 4.75 -8.297 -14.055 1 96.62 49 GLN B CA 1
ATOM 1594 C C . GLN B 1 49 ? 5.25 -9.398 -13.125 1 96.62 49 GLN B C 1
ATOM 1596 O O . GLN B 1 49 ? 4.551 -10.391 -12.891 1 96.62 49 GLN B O 1
ATOM 1601 N N . ARG B 1 50 ? 6.441 -9.227 -12.602 1 96.25 50 ARG B N 1
ATOM 1602 C CA . ARG B 1 50 ? 6.992 -10.164 -11.633 1 96.25 50 ARG B CA 1
ATOM 1603 C C . ARG B 1 50 ? 6.438 -9.906 -10.242 1 96.25 50 ARG B C 1
ATOM 1605 O O . ARG B 1 50 ? 6.383 -8.758 -9.789 1 96.25 50 ARG B O 1
ATOM 1612 N N . LEU B 1 51 ? 5.977 -10.984 -9.602 1 97.19 51 LEU B N 1
ATOM 1613 C CA . LEU B 1 51 ? 5.508 -10.883 -8.227 1 97.19 51 LEU B CA 1
ATOM 1614 C C . LEU B 1 51 ? 6.641 -11.172 -7.242 1 97.19 51 LEU B C 1
ATOM 1616 O O . LEU B 1 51 ? 7.668 -11.734 -7.621 1 97.19 51 LEU B O 1
ATOM 1620 N N . PRO B 1 52 ? 6.543 -10.75 -6.016 1 97 52 PRO B N 1
ATOM 1621 C CA . PRO B 1 52 ? 7.609 -10.992 -5.035 1 97 52 PRO B CA 1
ATOM 1622 C C . PRO B 1 52 ? 7.875 -12.477 -4.812 1 97 52 PRO B C 1
ATOM 1624 O O . PRO B 1 52 ? 6.941 -13.281 -4.781 1 97 52 PRO B O 1
ATOM 1627 N N . ASP B 1 53 ? 9.102 -12.781 -4.535 1 95.94 53 ASP B N 1
ATOM 1628 C CA . ASP B 1 53 ? 9.492 -14.172 -4.297 1 95.94 53 ASP B CA 1
ATOM 1629 C C . ASP B 1 53 ? 8.82 -14.719 -3.039 1 95.94 53 ASP B C 1
ATOM 1631 O O . ASP B 1 53 ? 8.398 -15.875 -3.008 1 95.94 53 ASP B O 1
ATOM 1635 N N . THR B 1 54 ? 8.789 -13.914 -2.031 1 93.62 54 THR B N 1
ATOM 1636 C CA . THR B 1 54 ? 8.203 -14.344 -0.767 1 93.62 54 THR B CA 1
ATOM 1637 C C . THR B 1 54 ? 6.734 -14.727 -0.954 1 93.62 54 THR B C 1
ATOM 1639 O O . THR B 1 54 ? 6.25 -15.672 -0.328 1 93.62 54 THR B O 1
ATOM 1642 N N . PHE B 1 55 ? 6.035 -13.992 -1.76 1 94.81 55 PHE B N 1
ATOM 1643 C CA . PHE B 1 55 ? 4.645 -14.328 -2.041 1 94.81 55 PHE B CA 1
ATOM 1644 C C . PHE B 1 55 ? 4.559 -15.617 -2.85 1 94.81 55 PHE B C 1
ATOM 1646 O O . PHE B 1 55 ? 3.715 -16.469 -2.574 1 94.81 55 PHE B O 1
ATOM 1653 N N . ALA B 1 56 ? 5.41 -15.672 -3.854 1 95 56 ALA B N 1
ATOM 1654 C CA . ALA B 1 56 ? 5.453 -16.891 -4.652 1 95 56 ALA B CA 1
ATOM 1655 C C . ALA B 1 56 ? 5.668 -18.125 -3.773 1 95 56 ALA B C 1
ATOM 1657 O O . ALA B 1 56 ? 5.008 -19.141 -3.949 1 95 56 ALA B O 1
ATOM 1658 N N . ASP B 1 57 ? 6.59 -18.016 -2.816 1 92.38 57 ASP B N 1
ATOM 1659 C CA . ASP B 1 57 ? 6.859 -19.109 -1.886 1 92.38 57 ASP B CA 1
ATOM 1660 C C . ASP B 1 57 ? 5.645 -19.391 -1.005 1 92.38 57 ASP B C 1
ATOM 1662 O O . ASP B 1 57 ? 5.344 -20.547 -0.708 1 92.38 57 ASP B O 1
ATOM 1666 N N . PHE B 1 58 ? 5 -18.359 -0.635 1 91.38 58 PHE B N 1
ATOM 1667 C CA . PHE B 1 58 ? 3.861 -18.453 0.269 1 91.38 58 PHE B CA 1
ATOM 1668 C C . PHE B 1 58 ? 2.732 -19.25 -0.37 1 91.38 58 PHE B C 1
ATOM 1670 O O . PHE B 1 58 ? 2.109 -20.094 0.285 1 91.38 58 PHE B O 1
ATOM 1677 N N . VAL B 1 59 ? 2.479 -19.047 -1.63 1 92.31 59 VAL B N 1
ATOM 1678 C CA . VAL B 1 59 ? 1.311 -19.641 -2.266 1 92.31 59 VAL B CA 1
ATOM 1679 C C . VAL B 1 59 ? 1.696 -20.984 -2.898 1 92.31 59 VAL B C 1
ATOM 1681 O O . VAL B 1 59 ? 0.829 -21.75 -3.33 1 92.31 59 VAL B O 1
ATOM 1684 N N . ALA B 1 60 ? 2.986 -21.25 -3.15 1 83.88 60 ALA B N 1
ATOM 1685 C CA . ALA B 1 60 ? 3.449 -22.469 -3.822 1 83.88 60 ALA B CA 1
ATOM 1686 C C . ALA B 1 60 ? 3.018 -23.719 -3.061 1 83.88 60 ALA B C 1
ATOM 1688 O O . ALA B 1 60 ? 2.713 -24.75 -3.666 1 83.88 60 ALA B O 1
ATOM 1689 N N . GLY B 1 61 ? 2.67 -23.594 -1.729 1 71.12 61 GLY B N 1
ATOM 1690 C CA . GLY B 1 61 ? 2.332 -24.812 -1 1 71.12 61 GLY B CA 1
ATOM 1691 C C . GLY B 1 61 ? 2.582 -26.078 -1.798 1 71.12 61 GLY B C 1
ATOM 1692 O O . GLY B 1 61 ? 3.623 -26.219 -2.443 1 71.12 61 GLY B O 1
ATOM 1693 N N . ASP B 1 62 ? 1.736 -27.031 -1.731 1 67.69 62 ASP B N 1
ATOM 1694 C CA . ASP B 1 62 ? 1.854 -28.312 -2.42 1 67.69 62 ASP B CA 1
ATOM 1695 C C . ASP B 1 62 ? 1.473 -28.188 -3.893 1 67.69 62 ASP B C 1
ATOM 1697 O O . ASP B 1 62 ? 1.96 -28.938 -4.734 1 67.69 62 ASP B O 1
ATOM 1701 N N . ASP B 1 63 ? 0.643 -27.172 -4.242 1 80.19 63 ASP B N 1
ATOM 1702 C CA . ASP B 1 63 ? 0.186 -26.984 -5.613 1 80.19 63 ASP B CA 1
ATOM 1703 C C . ASP B 1 63 ? 0.218 -25.5 -5.996 1 80.19 63 ASP B C 1
ATOM 1705 O O . ASP B 1 63 ? -0.663 -24.734 -5.602 1 80.19 63 ASP B O 1
ATOM 1709 N N . ARG B 1 64 ? 1.256 -25.203 -6.836 1 86.44 64 ARG B N 1
ATOM 1710 C CA . ARG B 1 64 ? 1.369 -23.828 -7.324 1 86.44 64 ARG B CA 1
ATOM 1711 C C . ARG B 1 64 ? 0.123 -23.422 -8.102 1 86.44 64 ARG B C 1
ATOM 1713 O O . ARG B 1 64 ? -0.34 -24.156 -8.977 1 86.44 64 ARG B O 1
ATOM 1720 N N . PRO B 1 65 ? -0.386 -22.297 -7.738 1 91.31 65 PRO B N 1
ATOM 1721 C CA . PRO B 1 65 ? -1.563 -21.875 -8.5 1 91.31 65 PRO B CA 1
ATOM 1722 C C . PRO B 1 65 ? -1.232 -21.516 -9.945 1 91.31 65 PRO B C 1
ATOM 1724 O O . PRO B 1 65 ? -0.156 -20.969 -10.219 1 91.31 65 PRO B O 1
ATOM 1727 N N . GLY B 1 66 ? -2.189 -21.797 -10.898 1 93.38 66 GLY B N 1
ATOM 1728 C CA . GLY B 1 66 ? -2.051 -21.438 -12.305 1 93.38 66 GLY B CA 1
ATOM 1729 C C . GLY B 1 66 ? -2.787 -20.156 -12.664 1 93.38 66 GLY B C 1
ATOM 1730 O O . GLY B 1 66 ? -2.617 -19.625 -13.758 1 93.38 66 GLY B O 1
ATOM 1731 N N . THR B 1 67 ? -3.668 -19.781 -11.758 1 94.56 67 THR B N 1
ATOM 1732 C CA . THR B 1 67 ? -4.453 -18.578 -11.977 1 94.56 67 THR B CA 1
ATOM 1733 C C . THR B 1 67 ? -4.652 -17.812 -10.672 1 94.56 67 THR B C 1
ATOM 1735 O O . THR B 1 67 ? -4.551 -18.391 -9.586 1 94.56 67 THR B O 1
ATOM 1738 N N . MET B 1 68 ? -4.816 -16.562 -10.781 1 93.5 68 MET B N 1
ATOM 1739 C CA . MET B 1 68 ? -5.246 -15.688 -9.695 1 93.5 68 MET B CA 1
ATOM 1740 C C . MET B 1 68 ? -6.492 -14.898 -10.094 1 93.5 68 MET B C 1
ATOM 1742 O O . MET B 1 68 ? -6.656 -14.531 -11.258 1 93.5 68 MET B O 1
ATOM 1746 N N . HIS B 1 69 ? -7.309 -14.68 -9.094 1 91.75 69 HIS B N 1
ATOM 1747 C CA . HIS B 1 69 ? -8.461 -13.797 -9.25 1 91.75 69 HIS B CA 1
ATOM 1748 C C . HIS B 1 69 ? -8.188 -12.422 -8.648 1 91.75 69 HIS B C 1
ATOM 1750 O O . HIS B 1 69 ? -7.914 -12.305 -7.453 1 91.75 69 HIS B O 1
ATOM 1756 N N . LEU B 1 70 ? -8.242 -11.406 -9.547 1 91.88 70 LEU B N 1
ATOM 1757 C CA . LEU B 1 70 ? -7.984 -10.047 -9.086 1 91.88 70 LEU B CA 1
ATOM 1758 C C . LEU B 1 70 ? -9.273 -9.234 -9.055 1 91.88 70 LEU B C 1
ATOM 1760 O O . LEU B 1 70 ? -10.125 -9.375 -9.938 1 91.88 70 LEU B O 1
ATOM 1764 N N . TRP B 1 71 ? -9.398 -8.438 -8.023 1 85.38 71 TRP B N 1
ATOM 1765 C CA . TRP B 1 71 ? -10.492 -7.477 -8.008 1 85.38 71 TRP B CA 1
ATOM 1766 C C . TRP B 1 71 ? -10.062 -6.164 -7.363 1 85.38 71 TRP B C 1
ATOM 1768 O O . TRP B 1 71 ? -9.117 -6.141 -6.57 1 85.38 71 TRP B O 1
ATOM 1778 N N . GLU B 1 72 ? -10.633 -5.121 -7.875 1 82.38 72 GLU B N 1
ATOM 1779 C CA . GLU B 1 72 ? -10.305 -3.805 -7.336 1 82.38 72 GLU B CA 1
ATOM 1780 C C . GLU B 1 72 ? -10.914 -3.605 -5.953 1 82.38 72 GLU B C 1
ATOM 1782 O O . GLU B 1 72 ? -12.117 -3.803 -5.766 1 82.38 72 GLU B O 1
ATOM 1787 N N . ALA B 1 73 ? -10.133 -3.15 -5.082 1 75.69 73 ALA B N 1
ATOM 1788 C CA . ALA B 1 73 ? -10.516 -3.064 -3.672 1 75.69 73 ALA B CA 1
ATOM 1789 C C . ALA B 1 73 ? -11.695 -2.109 -3.48 1 75.69 73 ALA B C 1
ATOM 1791 O O . ALA B 1 73 ? -12.484 -2.275 -2.551 1 75.69 73 ALA B O 1
ATOM 1792 N N . ALA B 1 74 ? -11.789 -1.129 -4.387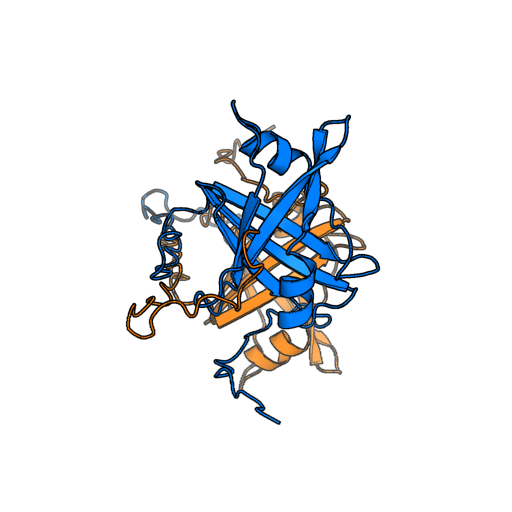 1 65.56 74 ALA B N 1
ATOM 1793 C CA . ALA B 1 74 ? -12.852 -0.14 -4.203 1 65.56 74 ALA B CA 1
ATOM 1794 C C . ALA B 1 74 ? -14.172 -0.638 -4.785 1 65.56 74 ALA B C 1
ATOM 1796 O O . ALA B 1 74 ? -15.242 -0.193 -4.371 1 65.56 74 ALA B O 1
ATOM 1797 N N . CYS B 1 75 ? -14.219 -1.408 -5.824 1 61.03 75 CYS B N 1
ATOM 1798 C CA . CYS B 1 75 ? -15.461 -1.714 -6.52 1 61.03 75 CYS B CA 1
ATOM 1799 C C . CYS B 1 75 ? -15.727 -3.215 -6.535 1 61.03 75 CYS B C 1
ATOM 1801 O O . CYS B 1 75 ? -16.875 -3.648 -6.621 1 61.03 75 CYS B O 1
ATOM 1803 N N . GLY B 1 76 ? -15.031 -3.967 -5.844 1 58.28 76 GLY B N 1
ATOM 1804 C CA . GLY B 1 76 ? -15.055 -5.418 -5.719 1 58.28 76 GLY B CA 1
ATOM 1805 C C . GLY B 1 76 ? -15.945 -6.086 -6.75 1 58.28 76 GLY B C 1
ATOM 1806 O O . GLY B 1 76 ? -16 -7.316 -6.82 1 58.28 76 GLY B O 1
ATOM 1807 N N . TYR B 1 77 ? -16.594 -5.305 -7.637 1 60.12 77 TYR B N 1
ATOM 1808 C CA . TYR B 1 77 ? -17.578 -5.91 -8.531 1 60.12 77 TYR B CA 1
ATOM 1809 C C . TYR B 1 77 ? -16.891 -6.691 -9.641 1 60.12 77 TYR B C 1
ATOM 1811 O O . TYR B 1 77 ? -17.344 -7.766 -10.031 1 60.12 77 TYR B O 1
ATOM 1819 N N . TYR B 1 78 ? -15.836 -6.195 -10.109 1 73.69 78 TYR B N 1
ATOM 1820 C CA . TYR B 1 78 ? -15.148 -6.832 -11.227 1 73.69 78 TYR B CA 1
ATOM 1821 C C . TYR B 1 78 ? -14.008 -7.715 -10.734 1 73.69 78 TYR B C 1
ATOM 1823 O O . TYR B 1 78 ? -13.289 -7.348 -9.805 1 73.69 78 TYR B O 1
ATOM 1831 N N . ARG B 1 79 ? -14.07 -8.914 -11.328 1 83.44 79 ARG B N 1
ATOM 1832 C CA . ARG B 1 79 ? -12.984 -9.844 -11.07 1 83.44 79 ARG B CA 1
ATOM 1833 C C . ARG B 1 79 ? -12.281 -10.242 -12.367 1 83.44 79 ARG B C 1
ATOM 1835 O O . ARG B 1 79 ? -12.938 -10.477 -13.383 1 83.44 79 ARG B O 1
ATOM 1842 N N . TRP B 1 80 ? -11.07 -10.188 -12.281 1 90.38 80 TRP B N 1
ATOM 1843 C CA . TRP B 1 80 ? -10.25 -10.586 -13.422 1 90.38 80 TRP B CA 1
ATOM 1844 C C . TRP B 1 80 ? -9.516 -11.891 -13.125 1 90.38 80 TRP B C 1
ATOM 1846 O O . TRP B 1 80 ? -8.906 -12.047 -12.062 1 90.38 80 TRP B O 1
ATOM 1856 N N . ILE B 1 81 ? -9.664 -12.836 -14.023 1 92.31 81 ILE B N 1
ATOM 1857 C CA . ILE B 1 81 ? -8.867 -14.055 -13.938 1 92.31 81 ILE B CA 1
ATOM 1858 C C . ILE B 1 81 ? -7.527 -13.844 -14.641 1 92.31 81 ILE B C 1
ATOM 1860 O O . ILE B 1 81 ? -7.488 -13.547 -15.836 1 92.31 81 ILE B O 1
ATOM 1864 N N . VAL B 1 82 ? -6.5 -13.969 -13.93 1 96.12 82 VAL B N 1
ATOM 1865 C CA . VAL B 1 82 ? -5.16 -13.758 -14.469 1 96.12 82 VAL B CA 1
ATOM 1866 C C . VAL B 1 82 ? -4.34 -15.039 -14.336 1 96.12 82 VAL B C 1
ATOM 1868 O O . VAL B 1 82 ? -4.219 -15.602 -13.242 1 96.12 82 VAL B O 1
ATOM 1871 N N . ASP B 1 83 ? -3.842 -15.461 -15.438 1 95.56 83 ASP B N 1
ATOM 1872 C CA . ASP B 1 83 ? -2.914 -16.594 -15.383 1 95.56 83 ASP B CA 1
ATOM 1873 C C . ASP B 1 83 ? -1.593 -16.172 -14.734 1 95.56 83 ASP B C 1
ATOM 1875 O O . ASP B 1 83 ? -1.096 -15.078 -14.977 1 95.56 83 ASP B O 1
ATOM 1879 N N . VAL B 1 84 ? -1.076 -17.062 -13.93 1 95.88 84 VAL B N 1
ATOM 1880 C CA . VAL B 1 84 ? 0.251 -16.859 -13.359 1 95.88 84 VAL B CA 1
ATOM 1881 C C . VAL B 1 84 ? 1.191 -17.969 -13.828 1 95.88 84 VAL B C 1
ATOM 1883 O O . VAL B 1 84 ? 0.796 -19.141 -13.914 1 95.88 84 VAL B O 1
ATOM 1886 N N . ILE B 1 85 ? 2.324 -17.609 -14.18 1 95.19 85 ILE B N 1
ATOM 1887 C CA . ILE B 1 85 ? 3.322 -18.578 -14.641 1 95.19 85 ILE B CA 1
ATOM 1888 C C . ILE B 1 85 ? 4.574 -18.469 -13.773 1 95.19 85 ILE B C 1
ATOM 1890 O O . ILE B 1 85 ? 4.773 -17.469 -13.07 1 95.19 85 ILE B O 1
ATOM 1894 N N . TYR B 1 86 ? 5.328 -19.516 -13.828 1 94.06 86 TYR B N 1
ATOM 1895 C CA . TYR B 1 86 ? 6.574 -19.594 -13.07 1 94.06 86 TYR B CA 1
ATOM 1896 C C . TYR B 1 86 ? 7.758 -19.844 -14 1 94.06 86 TYR B C 1
ATOM 1898 O O . TYR B 1 86 ? 7.656 -20.625 -14.953 1 94.06 86 TYR B O 1
ATOM 1906 N N . ASP B 1 87 ? 8.773 -19.109 -13.727 1 93.81 87 ASP B N 1
ATOM 1907 C CA . ASP B 1 87 ? 9.969 -19.438 -14.5 1 93.81 87 ASP B CA 1
ATOM 1908 C C . ASP B 1 87 ? 10.734 -20.594 -13.867 1 93.81 87 ASP B C 1
ATOM 1910 O O . ASP B 1 87 ? 10.336 -21.109 -12.82 1 93.81 87 ASP B O 1
ATOM 1914 N N . PRO B 1 88 ? 11.727 -21.078 -14.492 1 93.81 88 PRO B N 1
ATOM 1915 C CA . PRO B 1 88 ? 12.453 -22.25 -13.992 1 93.81 88 PRO B CA 1
ATOM 1916 C C . PRO B 1 88 ? 13.016 -22.047 -12.586 1 93.81 88 PRO B C 1
ATOM 1918 O O . PRO B 1 88 ? 13.281 -23.016 -11.875 1 93.81 88 PRO B O 1
ATOM 1921 N N . ARG B 1 89 ? 13.25 -20.812 -12.219 1 92.69 89 ARG B N 1
ATOM 1922 C CA . ARG B 1 89 ? 13.805 -20.516 -10.898 1 92.69 89 ARG B CA 1
ATOM 1923 C C . ARG B 1 89 ? 12.703 -20.344 -9.867 1 92.69 89 ARG B C 1
ATOM 1925 O O . ARG B 1 89 ? 12.984 -20 -8.711 1 92.69 89 ARG B O 1
ATOM 1932 N N . GLY B 1 90 ? 11.492 -20.484 -10.289 1 90.62 90 GLY B N 1
ATOM 1933 C CA . GLY B 1 90 ? 10.375 -20.438 -9.352 1 90.62 90 GLY B CA 1
ATOM 1934 C C . GLY B 1 90 ? 9.805 -19.031 -9.172 1 90.62 90 GLY B C 1
ATOM 1935 O O . GLY B 1 90 ? 8.969 -18.812 -8.305 1 90.62 90 GLY B O 1
ATOM 1936 N N . LYS B 1 91 ? 10.289 -18.141 -10.039 1 94.94 91 LYS B N 1
ATOM 1937 C CA . LYS B 1 91 ? 9.758 -16.781 -9.961 1 94.94 91 LYS B CA 1
ATOM 1938 C C . LYS B 1 91 ? 8.367 -16.703 -10.594 1 94.94 91 LYS B C 1
ATOM 1940 O O . LYS B 1 91 ? 8.117 -17.312 -11.633 1 94.94 91 LYS B O 1
ATOM 1945 N N . MET B 1 92 ? 7.512 -15.953 -9.945 1 96.31 92 MET B N 1
ATOM 1946 C CA . MET B 1 92 ? 6.102 -15.891 -10.32 1 96.31 92 MET B CA 1
ATOM 1947 C C . MET B 1 92 ? 5.801 -14.625 -11.117 1 96.31 92 MET B C 1
ATOM 1949 O O . MET B 1 92 ? 6.27 -13.539 -10.758 1 96.31 92 MET B O 1
ATOM 1953 N N . TYR B 1 93 ? 4.984 -14.719 -12.195 1 96.88 93 TYR B N 1
ATOM 1954 C CA . TYR B 1 93 ? 4.66 -13.594 -13.062 1 96.88 93 TYR B CA 1
ATOM 1955 C C . TYR B 1 93 ? 3.166 -13.555 -13.375 1 96.88 93 TYR B C 1
ATOM 1957 O O . TYR B 1 93 ? 2.543 -14.594 -13.586 1 96.88 93 TYR B O 1
ATOM 1965 N N . LEU B 1 94 ? 2.643 -12.328 -13.367 1 96.81 94 LEU B N 1
ATOM 1966 C CA . LEU B 1 94 ? 1.322 -12.148 -13.961 1 96.81 94 LEU B CA 1
ATOM 1967 C C . LEU B 1 94 ? 1.394 -12.242 -15.484 1 96.81 94 LEU B C 1
ATOM 1969 O O . LEU B 1 94 ? 2.266 -11.633 -16.109 1 96.81 94 LEU B O 1
ATOM 1973 N N . HIS B 1 95 ? 0.532 -12.977 -16.062 1 94.69 95 HIS B N 1
ATOM 1974 C CA . HIS B 1 95 ? 0.568 -13.266 -17.484 1 94.69 95 HIS B CA 1
ATOM 1975 C C . HIS B 1 95 ? -0.782 -12.984 -18.141 1 94.69 95 HIS B C 1
ATOM 1977 O O . HIS B 1 95 ? -1.278 -11.859 -18.094 1 94.69 95 HIS B O 1
ATOM 1983 N N . ILE B 1 96 ? -1.384 -14.008 -18.75 1 92.5 96 ILE B N 1
ATOM 1984 C CA . ILE B 1 96 ? -2.615 -13.797 -19.516 1 92.5 96 ILE B CA 1
ATOM 1985 C C . ILE B 1 96 ? -3.711 -13.289 -18.578 1 92.5 96 ILE B C 1
ATOM 1987 O O . ILE B 1 96 ? -3.93 -13.844 -17.5 1 92.5 96 ILE B O 1
ATOM 1991 N N . GLY B 1 97 ? -4.422 -12.234 -19 1 94.94 97 GLY B N 1
ATOM 1992 C CA . GLY B 1 97 ? -5.48 -11.633 -18.203 1 94.94 97 GLY B CA 1
ATOM 1993 C C . GLY B 1 97 ? -5.062 -10.352 -17.516 1 94.94 97 GLY B C 1
ATOM 1994 O O . GLY B 1 97 ? -5.895 -9.484 -17.234 1 94.94 97 GLY B O 1
ATOM 1995 N N . TRP B 1 98 ? -3.795 -10.219 -17.25 1 96 98 TRP B N 1
ATOM 1996 C CA . TRP B 1 98 ? -3.277 -9.023 -16.594 1 96 98 TRP B CA 1
ATOM 1997 C C . TRP B 1 98 ? -3.488 -7.793 -17.484 1 96 98 TRP B C 1
ATOM 1999 O O . TRP B 1 98 ? -3.857 -6.727 -17 1 96 98 TRP B O 1
ATOM 2009 N N . GLU B 1 99 ? -3.287 -8.023 -18.703 1 96.06 99 GLU B N 1
ATOM 2010 C CA . GLU B 1 99 ? -3.426 -6.891 -19.609 1 96.06 99 GLU B CA 1
ATOM 2011 C C . GLU B 1 99 ? -4.828 -6.293 -19.547 1 96.06 99 GLU B C 1
ATOM 2013 O O . GLU B 1 99 ? -4.996 -5.074 -19.594 1 96.06 99 GLU B O 1
ATOM 2018 N N . LYS B 1 100 ? -5.844 -7.117 -19.453 1 92.31 100 LYS B N 1
ATOM 2019 C CA . LYS B 1 100 ? -7.219 -6.645 -19.344 1 92.31 100 LYS B CA 1
ATOM 2020 C C . LYS B 1 100 ? -7.426 -5.844 -18.062 1 92.31 100 LYS B C 1
ATOM 2022 O O . LYS B 1 100 ? -8.094 -4.805 -18.078 1 92.31 100 LYS B O 1
ATOM 2027 N N . PHE B 1 101 ? -6.867 -6.367 -17.047 1 92 101 PHE B N 1
ATOM 2028 C CA . PHE B 1 101 ? -6.934 -5.645 -15.781 1 92 101 PHE B CA 1
ATOM 2029 C C . PHE B 1 101 ? -6.254 -4.285 -15.906 1 92 101 PHE B C 1
ATOM 2031 O O . PHE B 1 101 ? -6.828 -3.264 -15.516 1 92 101 PHE B O 1
ATOM 2038 N N . ALA B 1 102 ? -5.07 -4.344 -16.406 1 95.12 102 ALA B N 1
ATOM 2039 C CA . ALA B 1 102 ? -4.262 -3.133 -16.531 1 95.12 102 ALA B CA 1
ATOM 2040 C C . ALA B 1 102 ? -4.953 -2.094 -17.406 1 95.12 102 ALA B C 1
ATOM 2042 O O . ALA B 1 102 ? -4.961 -0.904 -17.078 1 95.12 102 ALA B O 1
ATOM 2043 N N . ARG B 1 103 ? -5.504 -2.527 -18.453 1 92.38 103 ARG B N 1
ATOM 2044 C CA . ARG B 1 103 ? -6.199 -1.636 -19.375 1 92.38 103 ARG B CA 1
ATOM 2045 C C . ARG B 1 103 ? -7.441 -1.038 -18.719 1 92.38 103 ARG B C 1
ATOM 2047 O O . ARG B 1 103 ? -7.68 0.168 -18.812 1 92.38 103 ARG B O 1
ATOM 2054 N N . HIS B 1 104 ? -8.195 -1.893 -18.094 1 88.31 104 HIS B N 1
ATOM 2055 C CA . HIS B 1 104 ? -9.438 -1.45 -17.453 1 88.31 104 HIS B CA 1
ATOM 2056 C C . HIS B 1 104 ? -9.164 -0.368 -16.422 1 88.31 104 HIS B C 1
ATOM 2058 O O . HIS B 1 104 ? -9.953 0.574 -16.281 1 88.31 104 HIS B O 1
ATOM 2064 N N . HIS B 1 105 ? -8.094 -0.558 -15.773 1 90.25 105 HIS B N 1
ATOM 2065 C CA . HIS B 1 105 ? -7.77 0.372 -14.695 1 90.25 105 HIS B CA 1
ATOM 2066 C C . HIS B 1 105 ? -6.82 1.465 -15.172 1 90.25 105 HIS B C 1
ATOM 2068 O O . HIS B 1 105 ? -6.309 2.244 -14.367 1 90.25 105 HIS B O 1
ATOM 2074 N N . ARG B 1 106 ? -6.543 1.55 -16.422 1 92.94 106 ARG B N 1
ATOM 2075 C CA . ARG B 1 106 ? -5.676 2.559 -17.016 1 92.94 106 ARG B CA 1
ATOM 2076 C C . ARG B 1 106 ? -4.363 2.684 -16.25 1 92.94 106 ARG B C 1
ATOM 2078 O O . ARG B 1 106 ? -3.949 3.787 -15.898 1 92.94 106 ARG B O 1
ATOM 2085 N N . LEU B 1 107 ? -3.777 1.562 -16 1 95.38 107 LEU B N 1
ATOM 2086 C CA . LEU B 1 107 ? -2.521 1.56 -15.25 1 95.38 107 LEU B CA 1
ATOM 2087 C C . LEU B 1 107 ? -1.412 2.23 -16.062 1 95.38 107 LEU B C 1
ATOM 2089 O O . LEU B 1 107 ? -1.359 2.1 -17.281 1 95.38 107 LEU B O 1
ATOM 2093 N N . GLN B 1 108 ? -0.565 2.959 -15.359 1 96.81 108 GLN B N 1
ATOM 2094 C CA . GLN B 1 108 ? 0.576 3.637 -15.969 1 96.81 108 GLN B CA 1
ATOM 2095 C C . GLN B 1 108 ? 1.861 3.348 -15.203 1 96.81 108 GLN B C 1
ATOM 2097 O O . GLN B 1 108 ? 1.816 2.98 -14.023 1 96.81 108 GLN B O 1
ATOM 2102 N N . ALA B 1 109 ? 2.953 3.471 -15.969 1 96.5 109 ALA B N 1
ATOM 2103 C CA . ALA B 1 109 ? 4.246 3.4 -15.297 1 96.5 109 ALA B CA 1
ATOM 2104 C C . ALA B 1 109 ? 4.309 4.387 -14.133 1 96.5 109 ALA B C 1
ATOM 2106 O O . ALA B 1 109 ? 3.863 5.527 -14.25 1 96.5 109 ALA B O 1
ATOM 2107 N N . GLY B 1 110 ? 4.871 3.889 -13.062 1 95.12 110 GLY B N 1
ATOM 2108 C CA . GLY B 1 110 ? 4.988 4.734 -11.883 1 95.12 110 GLY B CA 1
ATOM 2109 C C . GLY B 1 110 ? 3.893 4.484 -10.859 1 95.12 110 GLY B C 1
ATOM 2110 O O . GLY B 1 110 ? 4.012 4.895 -9.703 1 95.12 110 GLY B O 1
ATOM 2111 N N . PHE B 1 111 ? 2.801 3.889 -11.289 1 97.06 111 PHE B N 1
ATOM 2112 C CA . PHE B 1 111 ? 1.758 3.525 -10.336 1 97.06 111 PHE B CA 1
ATOM 2113 C C . PHE B 1 111 ? 2.275 2.508 -9.328 1 97.06 111 PHE B C 1
ATOM 2115 O O . PHE B 1 111 ? 3.207 1.756 -9.617 1 97.06 111 PHE B O 1
ATOM 2122 N N . VAL B 1 112 ? 1.771 2.555 -8.156 1 97.44 112 VAL B N 1
ATOM 2123 C CA . VAL B 1 112 ? 2.004 1.54 -7.137 1 97.44 112 VAL B CA 1
ATOM 2124 C C . VAL B 1 112 ? 0.725 0.743 -6.898 1 97.44 112 VAL B C 1
ATOM 2126 O O . VAL B 1 112 ? -0.352 1.321 -6.727 1 97.44 112 VAL B O 1
ATOM 2129 N N . LEU B 1 113 ? 0.822 -0.562 -6.941 1 97.5 113 LEU B N 1
ATOM 2130 C CA . LEU B 1 113 ? -0.301 -1.457 -6.684 1 97.5 113 LEU B CA 1
ATOM 2131 C C . LEU B 1 113 ? -0.12 -2.191 -5.359 1 97.5 113 LEU B C 1
ATOM 2133 O O . LEU B 1 113 ? 0.956 -2.729 -5.086 1 97.5 113 LEU B O 1
ATOM 2137 N N . LEU B 1 114 ? -1.092 -2.156 -4.512 1 96.75 114 LEU B N 1
ATOM 2138 C CA . LEU B 1 114 ? -1.134 -2.998 -3.32 1 96.75 114 LEU B CA 1
ATOM 2139 C C . LEU B 1 114 ? -2.006 -4.227 -3.553 1 96.75 114 LEU B C 1
ATOM 2141 O O . LEU B 1 114 ? -3.199 -4.102 -3.84 1 96.75 114 LEU B O 1
ATOM 2145 N N . PHE B 1 115 ? -1.374 -5.363 -3.43 1 95.5 115 PHE B N 1
ATOM 2146 C CA . PHE B 1 115 ? -2.092 -6.633 -3.506 1 95.5 115 PHE B CA 1
ATOM 2147 C C . PHE B 1 115 ? -2.369 -7.18 -2.113 1 95.5 115 PHE B C 1
ATOM 2149 O O . PHE B 1 115 ? -1.457 -7.301 -1.293 1 95.5 115 PHE B O 1
ATOM 2156 N N . SER B 1 116 ? -3.58 -7.477 -1.84 1 92.69 116 SER B N 1
ATOM 2157 C CA . SER B 1 116 ? -3.982 -8.203 -0.639 1 92.69 116 SER B CA 1
ATOM 2158 C C . SER B 1 116 ? -4.535 -9.578 -0.984 1 92.69 116 SER B C 1
ATOM 2160 O O . SER B 1 116 ? -5.547 -9.695 -1.679 1 92.69 116 SER B O 1
ATOM 2162 N N . TYR B 1 117 ? -3.803 -10.57 -0.535 1 91.88 117 TYR B N 1
ATOM 2163 C CA . TYR B 1 117 ? -4.172 -11.961 -0.797 1 91.88 117 TYR B CA 1
ATOM 2164 C C . TYR B 1 117 ? -5.023 -12.523 0.334 1 91.88 117 TYR B C 1
ATOM 2166 O O . TYR B 1 117 ? -4.621 -12.492 1.499 1 91.88 117 TYR B O 1
ATOM 2174 N N . PHE B 1 118 ? -6.188 -13.164 0.001 1 86.69 118 PHE B N 1
ATOM 2175 C CA . PHE B 1 118 ? -7.156 -13.602 1 1 86.69 118 PHE B CA 1
ATOM 2176 C C . PHE B 1 118 ? -7.172 -15.125 1.102 1 86.69 118 PHE B C 1
ATOM 2178 O O . PHE B 1 118 ? -7.887 -15.688 1.932 1 86.69 118 PHE B O 1
ATOM 2185 N N . GLY B 1 119 ? -6.383 -15.688 0.305 1 86.88 119 GLY B N 1
ATOM 2186 C CA . GLY B 1 119 ? -6.457 -17.141 0.207 1 86.88 119 GLY B CA 1
ATOM 2187 C C . GLY B 1 119 ? -7.273 -17.609 -0.978 1 86.88 119 GLY B C 1
ATOM 2188 O O . GLY B 1 119 ? -8.031 -16.844 -1.566 1 86.88 119 GLY B O 1
ATOM 2189 N N . ASP B 1 120 ? -6.965 -18.844 -1.405 1 84.75 120 ASP B N 1
ATOM 2190 C CA . ASP B 1 120 ? -7.715 -19.5 -2.477 1 84.75 120 ASP B CA 1
ATOM 2191 C C . ASP B 1 120 ? -7.637 -18.688 -3.771 1 84.75 120 ASP B C 1
ATOM 2193 O O . ASP B 1 120 ? -8.656 -18.422 -4.406 1 84.75 120 ASP B O 1
ATOM 2197 N N . ARG B 1 121 ? -6.508 -18.109 -4.059 1 90.25 121 ARG B N 1
ATOM 2198 C CA . ARG B 1 121 ? -6.145 -17.453 -5.305 1 90.25 121 ARG B CA 1
ATOM 2199 C C . ARG B 1 121 ? -6.875 -16.125 -5.449 1 90.25 121 ARG B C 1
ATOM 2201 O O . ARG B 1 121 ? -7.008 -15.594 -6.559 1 90.25 121 ARG B O 1
ATOM 2208 N N . ASP B 1 122 ? -7.387 -15.609 -4.34 1 88.94 122 ASP B N 1
ATOM 2209 C CA . ASP B 1 122 ? -8.172 -14.383 -4.348 1 88.94 122 ASP B CA 1
ATOM 2210 C C . ASP B 1 122 ? -7.359 -13.203 -3.816 1 88.94 122 ASP B C 1
ATOM 2212 O O . ASP B 1 122 ? -6.859 -13.25 -2.691 1 88.94 122 ASP B O 1
ATOM 2216 N N . MET B 1 123 ? -7.27 -12.109 -4.73 1 92.12 123 MET B N 1
ATOM 2217 C CA . MET B 1 123 ? -6.508 -10.938 -4.32 1 92.12 123 MET B CA 1
ATOM 2218 C C . MET B 1 123 ? -7.262 -9.656 -4.656 1 92.12 123 MET B C 1
ATOM 2220 O O . MET B 1 123 ? -7.855 -9.539 -5.73 1 92.12 123 MET B O 1
ATOM 2224 N N . SER B 1 124 ? -7.227 -8.727 -3.779 1 90.62 124 SER B N 1
ATOM 2225 C CA . SER B 1 124 ? -7.641 -7.371 -4.129 1 90.62 124 SER B CA 1
ATOM 2226 C C . SER B 1 124 ? -6.445 -6.512 -4.523 1 90.62 124 SER B C 1
ATOM 2228 O O . SER B 1 124 ? -5.32 -6.77 -4.094 1 90.62 124 SER B O 1
ATOM 2230 N N . VAL B 1 125 ? -6.766 -5.582 -5.363 1 93.38 125 VAL B N 1
ATOM 2231 C CA . VAL B 1 125 ? -5.727 -4.648 -5.793 1 93.38 125 VAL B CA 1
ATOM 2232 C C . VAL B 1 125 ? -6.172 -3.215 -5.508 1 93.38 125 VAL B C 1
ATOM 2234 O O . VAL B 1 125 ? -7.273 -2.811 -5.891 1 93.38 125 VAL B O 1
ATOM 2237 N N . LYS B 1 126 ? -5.398 -2.504 -4.73 1 92.81 126 LYS B N 1
ATOM 2238 C CA . LYS B 1 126 ? -5.508 -1.05 -4.648 1 92.81 126 LYS B CA 1
ATOM 2239 C C . LYS B 1 126 ? -4.531 -0.37 -5.602 1 92.81 126 LYS B C 1
ATOM 2241 O O . LYS B 1 126 ? -3.375 -0.784 -5.715 1 92.81 126 LYS B O 1
ATOM 2246 N N . VAL B 1 127 ? -4.992 0.598 -6.27 1 94.31 127 VAL B N 1
ATOM 2247 C CA . VAL B 1 127 ? -4.164 1.312 -7.238 1 94.31 127 VAL B CA 1
ATOM 2248 C C . VAL B 1 127 ? -3.838 2.707 -6.707 1 94.31 127 VAL B C 1
ATOM 2250 O O . VAL B 1 127 ? -4.738 3.473 -6.359 1 94.31 127 VAL B O 1
ATOM 2253 N N . PHE B 1 128 ? -2.6 3.043 -6.648 1 96.06 128 PHE B N 1
ATOM 2254 C CA . PHE B 1 128 ? -2.094 4.375 -6.332 1 96.06 128 PHE B CA 1
ATOM 2255 C C . PHE B 1 128 ? -1.459 5.016 -7.559 1 96.06 128 PHE B C 1
ATOM 2257 O O . PHE B 1 128 ? -0.522 4.465 -8.141 1 96.06 128 PHE B O 1
ATOM 2264 N N . ASP B 1 129 ? -1.933 6.137 -7.895 1 95.81 129 ASP B N 1
ATOM 2265 C CA . ASP B 1 129 ? -1.491 6.758 -9.141 1 95.81 129 ASP B CA 1
ATOM 2266 C C . ASP B 1 129 ? -0.222 7.578 -8.922 1 95.81 129 ASP B C 1
ATOM 2268 O O . ASP B 1 129 ? 0.439 7.449 -7.891 1 95.81 129 ASP B O 1
ATOM 2272 N N . LYS B 1 130 ? 0.165 8.32 -9.852 1 94.5 130 LYS B N 1
ATOM 2273 C CA . LYS B 1 130 ? 1.428 9.055 -9.836 1 94.5 130 LYS B CA 1
ATOM 2274 C C . LYS B 1 130 ? 1.445 10.102 -8.727 1 94.5 130 LYS B C 1
ATOM 2276 O O . LYS B 1 130 ? 2.512 10.57 -8.32 1 94.5 130 LYS B O 1
ATOM 2281 N N . THR B 1 131 ? 0.257 10.531 -8.281 1 92.81 131 THR B N 1
ATOM 2282 C CA . THR B 1 131 ? 0.196 11.438 -7.137 1 92.81 131 THR B CA 1
ATOM 2283 C C . THR B 1 131 ? 0.458 10.688 -5.836 1 92.81 131 THR B C 1
ATOM 2285 O O . THR B 1 131 ? 0.55 11.297 -4.77 1 92.81 131 THR B O 1
ATOM 2288 N N . ARG B 1 132 ? 0.565 9.383 -5.918 1 95.69 132 ARG B N 1
ATOM 2289 C CA . ARG B 1 132 ? 0.827 8.492 -4.789 1 95.69 132 ARG B CA 1
ATOM 2290 C C . ARG B 1 132 ? -0.424 8.312 -3.936 1 95.69 132 ARG B C 1
ATOM 2292 O O . ARG B 1 132 ? -0.35 7.793 -2.82 1 95.69 132 ARG B O 1
ATOM 2299 N N . CYS B 1 133 ? -1.53 8.75 -4.449 1 96.31 133 CYS B N 1
ATOM 2300 C CA . CYS B 1 133 ? -2.787 8.594 -3.727 1 96.31 133 CYS B CA 1
ATOM 2301 C C . CYS B 1 133 ? -3.633 7.48 -4.336 1 96.31 133 CYS B C 1
ATOM 2303 O O . CYS B 1 133 ? -3.551 7.219 -5.539 1 96.31 133 CYS B O 1
ATOM 2305 N N . ARG B 1 134 ? -4.445 6.918 -3.449 1 93.69 134 ARG B N 1
ATOM 2306 C CA . ARG B 1 134 ? -5.32 5.836 -3.889 1 93.69 134 ARG B CA 1
ATOM 2307 C C . ARG B 1 134 ? -6.336 6.332 -4.914 1 93.69 134 ARG B C 1
ATOM 2309 O O . ARG B 1 134 ? -6.98 7.363 -4.707 1 93.69 134 ARG B O 1
ATOM 2316 N N . ARG B 1 135 ? -6.359 5.66 -5.961 1 88.56 135 ARG B N 1
ATOM 2317 C CA . ARG B 1 135 ? -7.387 5.957 -6.953 1 88.56 135 ARG B CA 1
ATOM 2318 C C . ARG B 1 135 ? -8.742 5.422 -6.512 1 88.56 135 ARG B C 1
ATOM 2320 O O . ARG B 1 135 ? -8.844 4.305 -6 1 88.56 135 ARG B O 1
ATOM 2327 N N . ASN B 1 136 ? -9.727 6.359 -6.289 1 70.25 136 ASN B N 1
ATOM 2328 C CA . ASN B 1 136 ? -11.094 5.914 -6.012 1 70.25 136 ASN B CA 1
ATOM 2329 C C . ASN B 1 136 ? -11.898 5.762 -7.297 1 70.25 136 ASN B C 1
ATOM 2331 O O . ASN B 1 136 ? -11.836 6.617 -8.18 1 70.25 136 ASN B O 1
ATOM 2335 N N . TYR B 1 137 ? -11.906 4.59 -7.734 1 55.09 137 TYR B N 1
ATOM 2336 C CA . TYR B 1 137 ? -12.711 4.41 -8.945 1 55.09 137 TYR B CA 1
ATOM 2337 C C . TYR B 1 137 ? -14.18 4.672 -8.664 1 55.09 137 TYR B C 1
ATOM 2339 O O . TYR B 1 137 ? -14.742 4.133 -7.707 1 55.09 137 TYR B O 1
ATOM 2347 N N . HIS B 1 138 ? -14.43 5.973 -8.445 1 46.88 138 HIS B N 1
ATOM 2348 C CA . HIS B 1 138 ? -15.875 6.191 -8.383 1 46.88 138 HIS B CA 1
ATOM 2349 C C . HIS B 1 138 ? -16.625 5.16 -9.227 1 46.88 138 HIS B C 1
ATOM 2351 O O . HIS B 1 138 ? -16.047 4.578 -10.148 1 46.88 138 HIS B O 1
ATOM 2357 N N . GLY B 1 139 ? -17.672 4.668 -8.695 1 42.19 139 GLY B N 1
ATOM 2358 C CA . GLY B 1 139 ? -18.672 3.918 -9.438 1 42.19 139 GLY B CA 1
ATOM 2359 C C . GLY B 1 139 ? -18.719 4.273 -10.914 1 42.19 139 GLY B C 1
ATOM 2360 O O . GLY B 1 139 ? -19.672 4.898 -11.375 1 42.19 139 GLY B O 1
ATOM 2361 N N . ASP B 1 140 ? -17.719 4.766 -11.492 1 37.72 140 ASP B N 1
ATOM 2362 C CA . ASP B 1 140 ? -18.094 4.867 -12.891 1 37.72 140 ASP B CA 1
ATOM 2363 C C . ASP B 1 140 ? -18.875 3.635 -13.336 1 37.72 140 ASP B C 1
ATOM 2365 O O . ASP B 1 140 ? -18.422 2.504 -13.164 1 37.72 140 ASP B O 1
ATOM 2369 N N . SER B 1 141 ? -20.109 3.625 -13.172 1 35.59 141 SER B N 1
ATOM 2370 C CA . SER B 1 141 ? -20.922 2.809 -14.07 1 35.59 141 SER B CA 1
ATOM 2371 C C . SER B 1 141 ? -20.156 2.471 -15.344 1 35.59 141 SER B C 1
ATOM 2373 O O . SER B 1 141 ? -19.406 3.297 -15.867 1 35.59 141 SER B O 1
ATOM 2375 N N . ALA B 1 142 ? -19.75 1.21 -15.594 1 35.38 142 ALA B N 1
ATOM 2376 C CA . ALA B 1 142 ? -19.594 0.811 -16.984 1 35.38 142 ALA B CA 1
ATOM 2377 C C . ALA B 1 142 ? -20.312 1.784 -17.922 1 35.38 142 ALA B C 1
ATOM 2379 O O . ALA B 1 142 ? -21.516 1.69 -18.125 1 35.38 142 ALA B O 1
ATOM 2380 N N . GLU B 1 143 ? -20.312 3.043 -17.859 1 32.69 143 GLU B N 1
ATOM 2381 C CA . GLU B 1 143 ? -20.797 3.576 -19.125 1 32.69 143 GLU B CA 1
ATOM 2382 C C . GLU B 1 143 ? -20.062 2.963 -20.312 1 32.69 143 GLU B C 1
ATOM 2384 O O . GLU B 1 143 ? -18.828 3.025 -20.375 1 32.69 143 GLU B O 1
ATOM 2389 N N . ASP B 1 144 ? -20.453 1.761 -20.797 1 31.72 144 ASP B N 1
ATOM 2390 C CA . ASP B 1 144 ? -20.469 1.294 -22.188 1 31.72 144 ASP B CA 1
ATOM 2391 C C . ASP B 1 144 ? -20.281 2.455 -23.156 1 31.72 144 ASP B C 1
ATOM 2393 O O . ASP B 1 144 ? -21.203 3.244 -23.375 1 31.72 144 ASP B O 1
ATOM 2397 N N . ASP B 1 145 ? -19.438 3.316 -23.125 1 29.38 145 ASP B N 1
ATOM 2398 C CA . ASP B 1 145 ? -19.375 3.91 -24.453 1 29.38 145 ASP B CA 1
ATOM 2399 C C . ASP B 1 145 ? -19.359 2.832 -25.531 1 29.38 145 ASP B C 1
ATOM 2401 O O . ASP B 1 145 ? -18.406 2.059 -25.625 1 29.38 145 ASP B O 1
ATOM 2405 N N . ASP B 1 146 ? -20.453 2.15 -25.656 1 28.25 146 ASP B N 1
ATOM 2406 C CA . ASP B 1 146 ? -20.984 1.717 -26.938 1 28.25 146 ASP B CA 1
ATOM 2407 C C . ASP B 1 146 ? -20.609 2.703 -28.047 1 28.25 146 ASP B C 1
ATOM 2409 O O . ASP B 1 146 ? -21.078 2.574 -29.188 1 28.25 146 ASP B O 1
ATOM 2413 N N . ASP B 1 147 ? -19.625 3.67 -28.047 1 25.67 147 ASP B N 1
ATOM 2414 C CA . ASP B 1 147 ? -19.531 3.881 -29.484 1 25.67 147 ASP B CA 1
ATOM 2415 C C . ASP B 1 147 ? -18.875 2.686 -30.188 1 25.67 147 ASP B C 1
ATOM 2417 O O . ASP B 1 147 ? -17.984 2.051 -29.625 1 25.67 147 ASP B O 1
#

Radius of gyration: 20.03 Å; Cα contacts (8 Å, |Δi|>4): 585; chains: 2; bounding box: 49×57×59 Å